Protein AF-A0A1J3K164-F1 (afdb_monomer_lite)

InterPro domains:
  IPR010605 Protein of unknown function DUF1191 [PF06697] (1-101)
  IPR010605 Protein of unknown function DUF1191 [PTHR33512] (1-188)

pLDDT: mean 73.24, std 15.53, range [36.12, 94.25]

Structure (mmCIF, N/CA/C/O backbone):
data_AF-A0A1J3K164-F1
#
_entry.id   AF-A0A1J3K164-F1
#
loop_
_atom_site.group_PDB
_atom_site.id
_atom_site.type_symbol
_atom_site.label_atom_id
_atom_site.label_alt_id
_atom_site.label_comp_id
_atom_site.label_asym_id
_atom_site.label_entity_id
_atom_site.label_seq_id
_atom_site.pdbx_PDB_ins_code
_atom_site.Cartn_x
_atom_site.Cartn_y
_atom_site.Cartn_z
_atom_site.occupancy
_atom_site.B_iso_or_equiv
_atom_site.auth_seq_id
_atom_site.auth_comp_id
_atom_site.auth_asym_id
_atom_site.auth_atom_id
_atom_site.pdbx_PDB_model_num
ATOM 1 N N . TRP A 1 1 ? 12.734 3.557 0.612 1.00 54.84 1 TRP A N 1
ATOM 2 C CA . TRP A 1 1 ? 12.139 4.047 -0.651 1.00 54.84 1 TRP A CA 1
ATOM 3 C C . TRP A 1 1 ? 11.403 5.354 -0.400 1.00 54.84 1 TRP A C 1
ATOM 5 O O . TRP A 1 1 ? 10.900 5.528 0.705 1.00 54.84 1 TRP A O 1
ATOM 15 N N . SER A 1 2 ? 11.412 6.300 -1.348 1.00 48.97 2 SER A N 1
ATOM 16 C CA . SER A 1 2 ? 10.886 7.655 -1.111 1.00 48.97 2 SER A CA 1
ATOM 17 C C . SER A 1 2 ? 9.435 7.793 -1.577 1.00 48.97 2 SER A C 1
ATOM 19 O O . SER A 1 2 ? 9.175 7.976 -2.762 1.00 48.97 2 SER A O 1
ATOM 21 N N . ASN A 1 3 ? 8.502 7.753 -0.623 1.00 62.69 3 ASN A N 1
ATOM 22 C CA . ASN A 1 3 ? 7.078 8.064 -0.833 1.00 62.69 3 ASN A CA 1
ATOM 23 C C . ASN A 1 3 ? 6.813 9.577 -0.980 1.00 62.69 3 ASN A C 1
ATOM 25 O O . ASN A 1 3 ? 5.664 9.992 -1.056 1.00 62.69 3 ASN A O 1
ATOM 29 N N . HIS A 1 4 ? 7.858 10.411 -0.947 1.00 64.69 4 HIS A N 1
ATOM 30 C CA . HIS A 1 4 ? 7.716 11.865 -1.020 1.00 64.69 4 HIS A CA 1
ATOM 31 C C . HIS A 1 4 ? 7.498 12.357 -2.456 1.00 64.69 4 HIS A C 1
ATOM 33 O O . HIS A 1 4 ? 6.776 13.321 -2.670 1.00 64.69 4 HIS A O 1
ATOM 39 N N . TRP A 1 5 ? 8.102 11.670 -3.430 1.00 70.00 5 TRP A N 1
ATOM 40 C CA . TRP A 1 5 ? 8.108 12.085 -4.839 1.00 70.00 5 TRP A CA 1
ATOM 41 C C . TRP A 1 5 ? 7.159 11.277 -5.725 1.00 70.00 5 TRP A C 1
ATOM 43 O O . TRP A 1 5 ? 6.840 11.710 -6.824 1.00 70.00 5 TRP A O 1
ATOM 53 N N . TYR A 1 6 ? 6.730 10.100 -5.264 1.00 78.62 6 TYR A N 1
ATOM 54 C CA . TYR A 1 6 ? 5.803 9.222 -5.974 1.00 78.62 6 TYR A CA 1
ATOM 55 C C . TYR A 1 6 ? 4.612 8.960 -5.063 1.00 78.62 6 TYR A C 1
ATOM 57 O O . TYR A 1 6 ? 4.731 8.241 -4.068 1.00 78.62 6 TYR A O 1
ATOM 65 N N . ILE A 1 7 ? 3.478 9.574 -5.391 1.00 79.62 7 ILE A N 1
ATOM 66 C CA . ILE A 1 7 ? 2.262 9.500 -4.584 1.00 79.62 7 ILE A CA 1
ATOM 67 C C . ILE A 1 7 ? 1.235 8.669 -5.346 1.00 79.62 7 ILE A C 1
ATOM 69 O O . ILE A 1 7 ? 0.891 8.969 -6.487 1.00 79.62 7 ILE A O 1
ATOM 73 N N . VAL A 1 8 ? 0.734 7.617 -4.697 1.00 84.31 8 VAL A N 1
ATOM 74 C CA . VAL A 1 8 ? -0.352 6.785 -5.221 1.00 84.31 8 VAL A CA 1
ATOM 75 C C . VAL A 1 8 ? -1.480 6.762 -4.186 1.00 84.31 8 VAL A C 1
ATOM 77 O O . VAL A 1 8 ? -1.315 6.152 -3.127 1.00 84.31 8 VAL A O 1
ATOM 80 N N . PRO A 1 9 ? -2.621 7.428 -4.438 1.00 82.75 9 PRO A N 1
ATOM 81 C CA . PRO A 1 9 ? -3.703 7.531 -3.461 1.00 82.75 9 PRO A CA 1
ATOM 82 C C . PRO A 1 9 ? -4.216 6.156 -3.014 1.00 82.75 9 PRO A C 1
ATOM 84 O O . PRO A 1 9 ? -4.631 5.345 -3.837 1.00 82.75 9 PRO A O 1
ATOM 87 N N . GLY A 1 10 ? -4.207 5.892 -1.703 1.00 82.81 10 GLY A N 1
ATOM 88 C CA . GLY A 1 10 ? -4.680 4.624 -1.126 1.00 82.81 10 GLY A CA 1
ATOM 89 C C . GLY A 1 10 ? -3.680 3.462 -1.187 1.00 82.81 10 GLY A C 1
ATOM 90 O O . GLY A 1 10 ? -4.020 2.347 -0.785 1.00 82.81 10 GLY A O 1
ATOM 91 N N . TYR A 1 11 ? -2.451 3.711 -1.645 1.00 85.88 11 TYR A N 1
ATOM 92 C CA . TYR A 1 11 ? -1.396 2.708 -1.745 1.00 85.88 11 TYR A CA 1
ATOM 93 C C . TYR A 1 11 ? -0.067 3.217 -1.169 1.00 85.88 11 TYR A C 1
ATOM 95 O O . TYR A 1 11 ? 0.157 4.415 -1.011 1.00 85.88 11 TYR A O 1
ATOM 103 N N . ARG A 1 12 ? 0.836 2.287 -0.861 1.00 86.50 12 ARG A N 1
ATOM 104 C CA . ARG A 1 12 ? 2.207 2.546 -0.410 1.00 86.50 12 ARG A CA 1
ATOM 105 C C . ARG A 1 12 ? 3.189 1.811 -1.313 1.00 86.50 12 ARG A C 1
ATOM 107 O O . ARG A 1 12 ? 2.944 0.655 -1.649 1.00 86.50 12 ARG A O 1
ATOM 114 N N . LEU A 1 13 ? 4.308 2.447 -1.664 1.00 87.12 13 LEU A N 1
ATOM 115 C CA . LEU A 1 13 ? 5.364 1.790 -2.431 1.00 87.12 13 LEU A CA 1
ATOM 116 C C . LEU A 1 13 ? 6.117 0.796 -1.545 1.00 87.12 13 LEU A C 1
ATOM 118 O O . LEU A 1 13 ? 6.592 1.140 -0.458 1.00 87.12 13 LEU A O 1
ATOM 122 N N . ILE A 1 14 ? 6.232 -0.428 -2.051 1.00 85.56 14 ILE A N 1
ATOM 123 C CA . ILE A 1 14 ? 6.951 -1.542 -1.433 1.00 85.56 14 ILE A CA 1
ATOM 124 C C . ILE A 1 14 ? 8.113 -2.025 -2.303 1.00 85.56 14 ILE A C 1
ATOM 126 O O . ILE A 1 14 ? 8.623 -3.111 -2.052 1.00 85.56 14 ILE A O 1
ATOM 130 N N . THR A 1 15 ? 8.538 -1.256 -3.309 1.00 85.62 15 THR A N 1
ATOM 131 C CA . THR A 1 15 ? 9.837 -1.438 -3.976 1.00 85.62 15 THR A CA 1
ATOM 132 C C . THR A 1 15 ? 10.497 -0.106 -4.317 1.00 85.62 15 THR A C 1
ATOM 134 O O . THR A 1 15 ? 9.858 0.951 -4.315 1.00 85.62 15 THR A O 1
ATOM 137 N N . SER A 1 16 ? 11.796 -0.152 -4.635 1.00 85.88 16 SER A N 1
ATOM 138 C CA . SER A 1 16 ? 12.475 0.935 -5.345 1.00 85.88 16 SER A CA 1
ATOM 139 C C . SER A 1 16 ? 11.756 1.231 -6.662 1.00 85.88 16 SER A C 1
ATOM 141 O O . SER A 1 16 ? 11.159 0.346 -7.273 1.00 85.88 16 SER A O 1
ATOM 143 N N . VAL A 1 17 ? 11.844 2.475 -7.122 1.00 86.06 17 VAL A N 1
ATOM 144 C CA . VAL A 1 17 ? 11.317 2.866 -8.432 1.00 86.06 17 VAL A CA 1
ATOM 145 C C . VAL A 1 17 ? 12.380 2.602 -9.498 1.00 86.06 17 VAL A C 1
ATOM 147 O O . VAL A 1 17 ? 13.511 3.067 -9.363 1.00 86.06 17 VAL A O 1
ATOM 150 N N . LEU A 1 18 ? 12.016 1.862 -10.544 1.00 87.06 18 LEU A N 1
ATOM 151 C CA . LEU A 1 18 ? 12.866 1.547 -11.690 1.00 87.06 18 LEU A CA 1
ATOM 152 C C . LEU A 1 18 ? 12.423 2.363 -12.905 1.00 87.06 18 LEU A C 1
ATOM 154 O O . LEU A 1 18 ? 11.338 2.147 -13.436 1.00 87.06 18 LEU A O 1
ATOM 158 N N . GLY A 1 19 ? 13.262 3.302 -13.334 1.00 84.75 19 GLY A N 1
ATOM 159 C CA . GLY A 1 19 ? 13.019 4.128 -14.515 1.00 84.75 19 GLY A CA 1
ATOM 160 C C . GLY A 1 19 ? 13.613 3.512 -15.773 1.00 84.75 19 GLY A C 1
ATOM 161 O O . GLY A 1 19 ? 14.811 3.241 -15.815 1.00 84.75 19 GLY A O 1
ATOM 162 N N . PHE A 1 20 ? 12.793 3.334 -16.808 1.00 81.12 20 PHE A N 1
ATOM 163 C CA . PHE A 1 20 ? 13.256 3.005 -18.152 1.00 81.12 20 PHE A CA 1
ATOM 164 C C . PHE A 1 20 ? 13.075 4.219 -19.064 1.00 81.12 20 PHE A C 1
ATOM 166 O O . PHE A 1 20 ? 11.947 4.606 -19.381 1.00 81.12 20 PHE A O 1
ATOM 173 N N . ARG A 1 21 ? 14.202 4.813 -19.471 1.00 81.44 21 ARG A N 1
ATOM 174 C CA . ARG A 1 21 ? 14.267 6.012 -20.316 1.00 81.44 21 ARG A CA 1
ATOM 175 C C . ARG A 1 21 ? 15.041 5.708 -21.579 1.00 81.44 21 ARG A C 1
ATOM 177 O O . ARG A 1 21 ? 16.006 4.948 -21.555 1.00 81.44 21 ARG A O 1
ATOM 184 N N . VAL A 1 22 ? 14.618 6.327 -22.669 1.00 81.38 22 VAL A N 1
ATOM 185 C CA . VAL A 1 22 ? 15.276 6.196 -23.963 1.00 81.38 22 VAL A CA 1
ATOM 186 C C . VAL A 1 22 ? 15.723 7.575 -24.385 1.00 81.38 22 VAL A C 1
ATOM 188 O O . VAL A 1 22 ? 14.922 8.503 -24.419 1.00 81.38 22 VAL A O 1
ATOM 191 N N . LEU A 1 23 ? 17.007 7.702 -24.685 1.00 84.56 23 LEU A N 1
ATOM 192 C CA . LEU A 1 23 ? 17.623 8.963 -25.052 1.00 84.56 23 LEU A CA 1
ATOM 193 C C . LEU A 1 23 ? 18.044 8.895 -26.518 1.00 84.56 23 LEU A C 1
ATOM 195 O O . LEU A 1 23 ? 18.703 7.940 -26.931 1.00 84.56 23 LEU A O 1
ATOM 199 N N . ASP A 1 24 ? 17.660 9.906 -27.286 1.00 83.69 24 ASP A N 1
ATOM 200 C CA . ASP A 1 24 ? 18.281 10.222 -28.561 1.00 83.69 24 ASP A CA 1
ATOM 201 C C . ASP A 1 24 ? 19.623 10.883 -28.285 1.00 83.69 24 ASP A C 1
ATOM 203 O O . ASP A 1 24 ? 19.676 11.936 -27.647 1.00 83.69 24 ASP A O 1
ATOM 207 N N . VAL A 1 25 ? 20.696 10.265 -28.764 1.00 86.00 25 VAL A N 1
ATOM 208 C CA . VAL A 1 25 ? 22.061 10.798 -28.659 1.00 86.00 25 VAL A CA 1
ATOM 209 C C . VAL A 1 25 ? 22.615 11.094 -30.057 1.00 86.00 25 VAL A C 1
ATOM 211 O O . VAL A 1 25 ? 23.825 11.139 -30.253 1.00 86.00 25 VAL A O 1
ATOM 214 N N . SER A 1 26 ? 21.743 11.270 -31.060 1.00 84.50 26 SER A N 1
ATOM 215 C CA . SER A 1 26 ? 22.171 11.610 -32.421 1.00 84.50 26 SER A CA 1
ATOM 216 C C . SER A 1 26 ? 22.913 12.947 -32.493 1.00 84.50 26 SER A C 1
ATOM 218 O O . SER A 1 26 ? 23.722 13.136 -33.399 1.00 84.50 26 SER A O 1
ATOM 220 N N . ASP A 1 27 ? 22.637 13.862 -31.565 1.00 81.62 27 ASP A N 1
ATOM 221 C CA . ASP A 1 27 ? 23.377 15.104 -31.379 1.00 81.62 27 ASP A CA 1
ATOM 222 C C . ASP A 1 27 ? 23.988 15.089 -29.973 1.00 81.62 27 ASP A C 1
ATOM 224 O O . ASP A 1 27 ? 23.268 15.019 -28.975 1.00 81.62 27 ASP A O 1
ATOM 228 N N . GLN A 1 28 ? 25.319 15.088 -29.899 1.00 74.50 28 GLN A N 1
ATOM 229 C CA . GLN A 1 28 ? 26.067 14.882 -28.655 1.00 74.50 28 GLN A CA 1
ATOM 230 C C . GLN A 1 28 ? 25.813 16.006 -27.633 1.00 74.50 28 GLN A C 1
ATOM 232 O O . GLN A 1 28 ? 25.883 15.757 -26.430 1.00 74.50 28 GLN A O 1
ATOM 237 N N . ASP A 1 29 ? 25.441 17.197 -28.115 1.00 79.62 29 ASP A N 1
ATOM 238 C CA . ASP A 1 29 ? 25.103 18.364 -27.295 1.00 79.62 29 ASP A CA 1
ATOM 239 C C . ASP A 1 29 ? 23.593 18.493 -27.008 1.00 79.62 29 ASP A C 1
ATOM 241 O O . ASP A 1 29 ? 23.200 19.220 -26.095 1.00 79.62 29 ASP A O 1
ATOM 245 N N . ASN A 1 30 ? 22.725 17.774 -27.734 1.00 77.75 30 ASN A N 1
ATOM 246 C CA . ASN A 1 30 ? 21.265 17.854 -27.591 1.00 77.75 30 ASN A CA 1
ATOM 247 C C . ASN A 1 30 ? 20.636 16.477 -27.366 1.00 77.75 30 ASN A C 1
ATOM 249 O O . ASN A 1 30 ? 19.850 15.984 -28.181 1.00 77.75 30 ASN A O 1
ATOM 253 N N . VAL A 1 31 ? 20.937 15.884 -26.212 1.00 80.31 31 VAL A N 1
ATOM 254 C CA . VAL A 1 31 ? 20.319 14.625 -25.787 1.00 80.31 31 VAL A CA 1
ATOM 255 C C . VAL A 1 31 ? 18.833 14.846 -25.493 1.00 80.31 31 VAL A C 1
ATOM 257 O O . VAL A 1 31 ? 18.476 15.593 -24.580 1.00 80.31 31 VAL A O 1
ATOM 260 N N . LYS A 1 32 ? 17.952 14.190 -26.254 1.00 80.69 32 LYS A N 1
ATOM 261 C CA . LYS A 1 32 ? 16.490 14.292 -26.091 1.00 80.69 32 LYS A CA 1
ATOM 262 C C . LYS A 1 32 ? 15.911 12.979 -25.593 1.00 80.69 32 LYS A C 1
ATOM 264 O O . LYS A 1 32 ? 16.209 11.929 -26.142 1.00 80.69 32 LYS A O 1
ATOM 269 N N . GLU A 1 33 ? 15.038 13.017 -24.592 1.00 75.69 33 GLU A N 1
ATOM 270 C CA . GLU A 1 33 ? 14.297 11.820 -24.184 1.00 75.69 33 GLU A CA 1
ATOM 271 C C . GLU A 1 33 ? 13.201 11.505 -25.219 1.00 75.69 33 GLU A C 1
ATOM 273 O O . GLU A 1 33 ? 12.366 12.355 -25.531 1.00 75.69 33 GLU A O 1
ATOM 278 N N . ILE A 1 34 ? 13.215 10.291 -25.779 1.00 78.75 34 ILE A N 1
ATOM 279 C CA . ILE A 1 34 ? 12.236 9.834 -26.771 1.00 78.75 34 ILE A CA 1
ATOM 280 C C . ILE A 1 34 ? 11.203 8.934 -26.101 1.00 78.75 34 ILE A C 1
ATOM 282 O O . ILE A 1 34 ? 11.526 7.991 -25.374 1.00 78.75 34 ILE A O 1
ATOM 286 N N . SER A 1 35 ? 9.937 9.159 -26.449 1.00 76.12 35 SER A N 1
ATOM 287 C CA . SER A 1 35 ? 8.863 8.241 -26.099 1.00 76.12 35 SER A CA 1
ATOM 288 C C . SER A 1 35 ? 8.874 6.997 -26.994 1.00 76.12 35 SER A C 1
ATOM 290 O O . SER A 1 35 ? 8.376 7.009 -28.117 1.00 76.12 35 SER A O 1
ATOM 292 N N . LEU A 1 36 ? 9.426 5.887 -26.495 1.00 75.56 36 LEU A N 1
ATOM 293 C CA . LEU A 1 36 ? 9.288 4.590 -27.160 1.00 75.56 36 LEU A CA 1
ATOM 294 C C . LEU A 1 36 ? 8.086 3.812 -26.617 1.00 75.56 36 LEU A C 1
ATOM 296 O O . LEU A 1 36 ? 7.852 3.734 -25.403 1.00 75.56 36 LEU A O 1
ATOM 300 N N . ARG A 1 37 ? 7.341 3.210 -27.548 1.00 79.81 37 ARG A N 1
ATOM 301 C CA . ARG A 1 37 ? 6.312 2.205 -27.284 1.00 79.81 37 ARG A CA 1
ATOM 302 C C . ARG A 1 37 ? 6.749 0.903 -27.936 1.00 79.81 37 ARG A C 1
ATOM 304 O O . ARG A 1 37 ? 6.927 0.840 -29.148 1.00 79.81 37 ARG A O 1
ATOM 311 N N . MET A 1 38 ? 6.957 -0.114 -27.117 1.00 80.06 38 MET A N 1
ATOM 312 C CA . MET A 1 38 ? 7.440 -1.415 -27.558 1.00 80.06 38 MET A CA 1
ATOM 313 C C . MET A 1 38 ? 6.257 -2.317 -27.909 1.00 80.06 38 MET A C 1
ATOM 315 O O . MET A 1 38 ? 5.238 -2.314 -27.218 1.00 80.06 38 MET A O 1
ATOM 319 N N . ASN A 1 39 ? 6.399 -3.096 -28.985 1.00 80.38 39 ASN A N 1
ATOM 320 C CA . ASN A 1 39 ? 5.406 -4.105 -29.367 1.00 80.38 39 ASN A CA 1
ATOM 321 C C . ASN A 1 39 ? 5.403 -5.299 -28.401 1.00 80.38 39 ASN A C 1
ATOM 323 O O . ASN A 1 39 ? 4.351 -5.883 -28.157 1.00 80.38 39 ASN A O 1
ATOM 327 N N . HIS A 1 40 ? 6.565 -5.635 -27.836 1.00 82.94 40 HIS A N 1
ATOM 328 C CA . HIS A 1 40 ? 6.697 -6.652 -26.797 1.00 82.94 40 HIS A CA 1
ATOM 329 C C . HIS A 1 40 ? 6.800 -5.974 -25.425 1.00 82.94 40 HIS A C 1
ATOM 331 O O . HIS A 1 40 ? 7.506 -4.968 -25.306 1.00 82.94 40 HIS A O 1
ATOM 337 N N . PRO A 1 41 ? 6.104 -6.485 -24.396 1.00 81.88 41 PRO A N 1
ATOM 338 C CA . PRO A 1 41 ? 6.200 -5.935 -23.054 1.00 81.88 41 PRO A CA 1
ATOM 339 C C . PRO A 1 41 ? 7.590 -6.199 -22.468 1.00 81.88 41 PRO A C 1
ATOM 341 O O . PRO A 1 41 ? 8.140 -7.290 -22.606 1.00 81.88 41 PRO A O 1
ATOM 344 N N . VAL A 1 42 ? 8.136 -5.202 -21.782 1.00 83.19 42 VAL A N 1
ATOM 345 C CA . VAL A 1 42 ? 9.350 -5.330 -20.979 1.00 83.19 42 VAL A CA 1
ATOM 346 C C . VAL A 1 42 ? 8.993 -5.973 -19.654 1.00 83.19 42 VAL A C 1
ATOM 348 O O . VAL A 1 42 ? 8.036 -5.565 -18.992 1.00 83.19 42 VAL A O 1
ATOM 351 N N . GLU A 1 43 ? 9.782 -6.971 -19.280 1.00 87.44 43 GLU A N 1
ATOM 352 C CA . GLU A 1 43 ? 9.715 -7.624 -17.984 1.00 87.44 43 GLU A CA 1
ATOM 353 C C . GLU A 1 43 ? 10.607 -6.887 -16.983 1.00 87.44 43 GLU A C 1
ATOM 355 O O . GLU A 1 43 ? 11.802 -6.695 -17.204 1.00 87.44 43 GLU A O 1
ATOM 360 N N . ILE A 1 44 ? 10.012 -6.473 -15.868 1.00 86.38 44 ILE A N 1
ATOM 361 C CA . ILE A 1 44 ? 10.688 -5.786 -14.773 1.00 86.38 44 ILE A CA 1
ATOM 362 C C . ILE A 1 44 ? 10.572 -6.677 -13.540 1.00 86.38 44 ILE A C 1
ATOM 364 O O . ILE A 1 44 ? 9.489 -6.825 -12.968 1.00 86.38 44 ILE A O 1
ATOM 368 N N . SER A 1 45 ? 11.693 -7.284 -13.151 1.00 85.56 45 SER A N 1
ATOM 369 C CA . SER A 1 45 ? 11.779 -8.214 -12.024 1.00 85.56 45 SER A CA 1
ATOM 370 C C . SER A 1 45 ? 12.349 -7.528 -10.783 1.00 85.56 45 SER A C 1
ATOM 372 O O . SER A 1 45 ? 13.478 -7.039 -10.790 1.00 85.56 45 SER A O 1
ATOM 374 N N . PHE A 1 46 ? 11.594 -7.568 -9.690 1.00 84.12 46 PHE A N 1
ATOM 375 C CA . PHE A 1 46 ? 11.993 -7.108 -8.365 1.00 84.12 46 PHE A CA 1
ATOM 376 C C . PHE A 1 46 ? 12.377 -8.309 -7.494 1.00 84.12 46 PHE A C 1
ATOM 378 O O . PHE A 1 46 ? 11.524 -8.964 -6.895 1.00 84.12 46 PHE A O 1
ATOM 385 N N . THR A 1 47 ? 13.676 -8.599 -7.407 1.00 79.06 47 THR A N 1
ATOM 386 C CA . THR A 1 47 ? 14.198 -9.761 -6.664 1.00 79.06 47 THR A CA 1
ATOM 387 C C . THR A 1 47 ? 13.893 -9.697 -5.165 1.00 79.06 47 THR A C 1
ATOM 389 O O . THR A 1 47 ? 13.647 -10.736 -4.556 1.00 79.06 47 THR A O 1
ATOM 392 N N . ASP A 1 48 ? 13.834 -8.493 -4.588 1.00 74.75 48 ASP A N 1
ATOM 393 C CA . ASP A 1 48 ? 13.551 -8.269 -3.161 1.00 74.75 48 ASP A CA 1
ATOM 394 C C . ASP A 1 48 ? 12.204 -8.862 -2.725 1.00 74.75 48 ASP A C 1
ATOM 396 O O . ASP A 1 48 ? 12.055 -9.321 -1.598 1.00 74.75 48 ASP A O 1
ATOM 400 N N . LEU A 1 49 ? 11.235 -8.898 -3.642 1.00 72.25 49 LEU A N 1
ATOM 401 C CA . LEU A 1 49 ? 9.896 -9.433 -3.409 1.00 72.25 49 LEU A CA 1
ATOM 402 C C . LEU A 1 49 ? 9.793 -10.939 -3.670 1.00 72.25 49 LEU A C 1
ATOM 404 O O . LEU A 1 49 ? 8.824 -11.569 -3.265 1.00 72.25 49 LEU A O 1
ATOM 408 N N . ARG A 1 50 ? 10.774 -11.532 -4.354 1.00 63.97 50 ARG A N 1
ATOM 409 C CA . ARG A 1 50 ? 10.765 -12.960 -4.701 1.00 63.97 50 ARG A CA 1
ATOM 410 C C . ARG A 1 50 ? 11.250 -13.850 -3.557 1.00 63.97 50 ARG A C 1
ATOM 412 O O . ARG A 1 50 ? 10.928 -15.032 -3.528 1.00 63.97 50 ARG A O 1
ATOM 419 N N . ASN A 1 51 ? 12.030 -13.281 -2.641 1.00 59.44 51 ASN A N 1
ATOM 420 C CA . ASN A 1 51 ? 12.580 -13.981 -1.480 1.00 59.44 51 ASN A CA 1
ATOM 421 C C . ASN A 1 51 ? 11.660 -13.925 -0.255 1.00 59.44 51 ASN A C 1
ATOM 423 O O . ASN A 1 51 ? 12.005 -14.493 0.781 1.00 59.44 51 ASN A O 1
ATOM 427 N N . ASP A 1 52 ? 10.526 -13.229 -0.352 1.00 60.72 52 ASP A N 1
ATOM 428 C CA . ASP A 1 52 ? 9.576 -13.166 0.744 1.00 60.72 52 ASP A CA 1
ATOM 429 C C . ASP A 1 52 ? 8.832 -14.502 0.859 1.00 60.72 52 ASP A C 1
ATOM 431 O O . ASP A 1 52 ? 8.350 -15.068 -0.122 1.00 60.72 52 ASP A O 1
ATOM 435 N N . SER A 1 53 ? 8.778 -15.035 2.074 1.00 52.59 53 SER A N 1
ATOM 436 C CA . SER A 1 53 ? 8.287 -16.382 2.400 1.00 52.59 53 SER A CA 1
ATOM 437 C C . SER A 1 53 ? 6.760 -16.550 2.303 1.00 52.59 53 SER A C 1
ATOM 439 O O . SER A 1 53 ? 6.214 -17.554 2.769 1.00 52.59 53 SER A O 1
ATOM 441 N N . ASP A 1 54 ? 6.051 -15.573 1.736 1.00 60.88 54 ASP A N 1
ATOM 442 C CA . ASP A 1 54 ? 4.595 -15.594 1.633 1.00 60.88 54 ASP A CA 1
ATOM 443 C C . ASP A 1 54 ? 4.158 -16.504 0.465 1.00 60.88 54 ASP A C 1
ATOM 445 O O . ASP A 1 54 ? 4.755 -16.468 -0.616 1.00 60.88 54 ASP A O 1
ATOM 449 N N . PRO A 1 55 ? 3.122 -17.347 0.633 1.00 63.28 55 PRO A N 1
ATOM 450 C CA . PRO A 1 55 ? 2.595 -18.143 -0.469 1.00 63.28 55 PRO A CA 1
ATOM 451 C C . PRO A 1 55 ? 2.167 -17.204 -1.602 1.00 63.28 55 PRO A C 1
ATOM 453 O O . PRO A 1 55 ? 1.288 -16.362 -1.411 1.00 63.28 55 PRO A O 1
ATOM 456 N N . GLY A 1 56 ? 2.787 -17.355 -2.778 1.00 65.00 56 GLY A N 1
ATOM 457 C CA . GLY A 1 56 ? 2.709 -16.395 -3.888 1.00 65.00 56 GLY A CA 1
ATOM 458 C C . GLY A 1 56 ? 1.294 -15.925 -4.253 1.00 65.00 56 GLY A C 1
ATOM 459 O O . GLY A 1 56 ? 1.119 -14.784 -4.666 1.00 65.00 56 GLY A O 1
ATOM 460 N N . GLU A 1 57 ? 0.262 -16.737 -4.018 1.00 67.88 57 GLU A N 1
ATOM 461 C CA . GLU A 1 57 ? -1.148 -16.371 -4.216 1.00 67.88 57 GLU A CA 1
ATOM 462 C C . GLU A 1 57 ? -1.623 -15.190 -3.350 1.00 67.88 57 GLU A C 1
ATOM 464 O O . GLU A 1 57 ? -2.325 -14.297 -3.832 1.00 67.88 57 GLU A O 1
ATOM 469 N N . LYS A 1 58 ? -1.230 -15.141 -2.072 1.00 71.50 58 LYS A N 1
ATOM 470 C CA . LYS A 1 58 ? -1.597 -14.037 -1.170 1.00 71.50 58 LYS A CA 1
ATOM 471 C C . LYS A 1 58 ? -0.904 -12.750 -1.590 1.00 71.50 58 LYS A C 1
ATOM 473 O O . LYS A 1 58 ? -1.535 -11.690 -1.599 1.00 71.50 58 LYS A O 1
ATOM 478 N N . MET A 1 59 ? 0.351 -12.855 -2.009 1.00 73.50 59 MET A N 1
ATOM 479 C CA . MET A 1 59 ? 1.129 -11.729 -2.503 1.00 73.50 59 MET A CA 1
ATOM 480 C C . MET A 1 59 ? 0.520 -11.140 -3.783 1.00 73.50 59 MET A C 1
ATOM 482 O O . MET A 1 59 ? 0.310 -9.932 -3.852 1.00 73.50 59 MET A O 1
ATOM 486 N N . LEU A 1 60 ? 0.110 -11.982 -4.739 1.00 76.56 60 LEU A N 1
ATOM 487 C CA . LEU A 1 60 ? -0.578 -11.559 -5.970 1.00 76.56 60 LEU A CA 1
ATOM 488 C C . LEU A 1 60 ? -1.890 -10.799 -5.700 1.00 76.56 60 LEU A C 1
ATOM 490 O O . LEU A 1 60 ? -2.272 -9.921 -6.472 1.00 76.56 60 LEU A O 1
ATOM 494 N N . SER A 1 61 ? -2.590 -11.123 -4.607 1.00 76.06 61 SER A N 1
ATOM 495 C CA . SER A 1 61 ? -3.836 -10.442 -4.226 1.00 76.06 61 SER A CA 1
ATOM 496 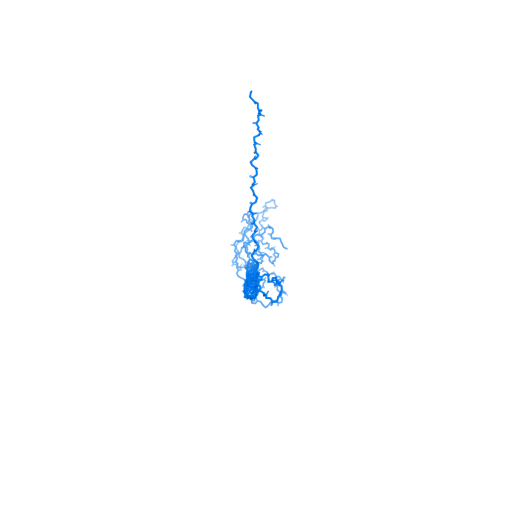C C . SER A 1 61 ? -3.617 -9.085 -3.543 1.00 76.06 61 SER A C 1
ATOM 498 O O . SER A 1 61 ? -4.452 -8.184 -3.671 1.00 76.06 61 SER A O 1
ATOM 500 N N . ARG A 1 62 ? -2.497 -8.930 -2.827 1.00 80.88 62 ARG A N 1
ATOM 501 C CA . ARG A 1 62 ? -2.161 -7.726 -2.052 1.00 80.88 62 ARG A CA 1
ATOM 502 C C . ARG A 1 62 ? -1.335 -6.7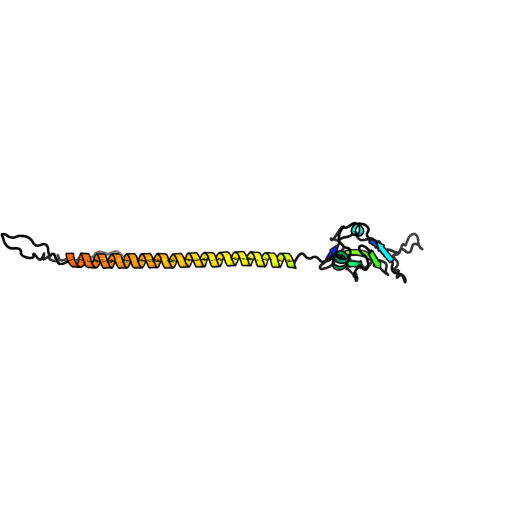35 -2.849 1.00 80.88 62 ARG A C 1
ATOM 504 O O . ARG A 1 62 ? -1.437 -5.541 -2.621 1.00 80.88 62 ARG A O 1
ATOM 511 N N . VAL A 1 63 ? -0.539 -7.203 -3.794 1.00 86.25 63 VAL A N 1
ATOM 512 C CA . VAL A 1 63 ? 0.476 -6.387 -4.443 1.00 86.25 63 VAL A CA 1
ATOM 513 C C . VAL A 1 63 ? 0.063 -6.047 -5.873 1.00 86.25 63 VAL A C 1
ATOM 515 O O . VAL A 1 63 ? -0.538 -6.853 -6.583 1.00 86.25 63 VAL A O 1
ATOM 518 N N . ARG A 1 64 ? 0.361 -4.821 -6.309 1.00 88.00 64 ARG A N 1
ATOM 519 C CA . ARG A 1 64 ? 0.063 -4.343 -7.664 1.00 88.00 64 ARG A CA 1
ATOM 520 C C . ARG A 1 64 ? 1.284 -3.692 -8.293 1.00 88.00 64 ARG A C 1
ATOM 522 O O . ARG A 1 64 ? 2.101 -3.089 -7.603 1.00 88.00 64 ARG A O 1
ATOM 529 N N . CYS A 1 65 ? 1.378 -3.787 -9.612 1.00 88.69 65 CYS A N 1
ATOM 530 C CA . CYS A 1 65 ? 2.352 -3.038 -10.393 1.00 88.69 65 CYS A CA 1
ATOM 531 C C . CYS A 1 65 ? 1.794 -1.657 -10.704 1.00 88.69 65 CYS A C 1
ATOM 533 O O . CYS A 1 65 ? 0.630 -1.535 -11.087 1.00 88.69 65 CYS A O 1
ATOM 535 N N . VAL A 1 66 ? 2.632 -0.634 -10.594 1.00 88.88 66 VAL A N 1
ATOM 536 C CA . VAL A 1 66 ? 2.300 0.727 -11.006 1.00 88.88 66 VAL A CA 1
ATOM 537 C C . VAL A 1 66 ? 3.336 1.239 -11.995 1.00 88.88 66 VAL A C 1
ATOM 539 O O . VAL A 1 66 ? 4.535 1.017 -11.823 1.00 88.88 66 VAL A O 1
ATOM 542 N N . SER A 1 67 ? 2.862 1.924 -13.032 1.00 87.50 67 SER A N 1
ATOM 543 C CA . SER A 1 67 ? 3.701 2.681 -13.956 1.00 87.50 67 SER A CA 1
ATOM 544 C C . SER A 1 67 ? 3.361 4.165 -13.883 1.00 87.50 67 SER A C 1
ATOM 546 O O . SER A 1 67 ? 2.184 4.546 -13.926 1.00 87.50 67 SER A O 1
ATOM 548 N N . PHE A 1 68 ? 4.390 4.993 -13.840 1.00 84.69 68 PHE A N 1
ATOM 549 C CA . PHE A 1 68 ? 4.327 6.443 -13.876 1.00 84.69 68 PHE A CA 1
ATOM 550 C C . PHE A 1 68 ? 4.779 6.926 -15.253 1.00 84.69 68 PHE A C 1
ATOM 552 O O . PHE A 1 68 ? 5.714 6.378 -15.849 1.00 84.69 68 PHE A O 1
ATOM 559 N N . LYS A 1 69 ? 4.112 7.957 -15.771 1.00 73.19 69 LYS A N 1
ATOM 560 C CA . LYS A 1 69 ? 4.557 8.627 -16.994 1.00 73.19 69 LYS A CA 1
ATOM 561 C C . LYS A 1 69 ? 5.887 9.337 -16.756 1.00 73.19 69 LYS A C 1
ATOM 563 O O . LYS A 1 69 ? 6.164 9.811 -15.660 1.00 73.19 69 LYS A O 1
ATOM 568 N N . ALA A 1 70 ? 6.676 9.452 -17.821 1.00 67.81 70 ALA A N 1
ATOM 569 C CA . ALA A 1 70 ? 7.919 10.215 -17.807 1.00 67.81 70 ALA A CA 1
ATOM 570 C C . ALA A 1 70 ? 7.698 11.743 -17.657 1.00 67.81 70 ALA A C 1
ATOM 572 O O . ALA A 1 70 ? 8.614 12.422 -17.203 1.00 67.81 70 ALA A O 1
ATOM 573 N N . TYR A 1 71 ? 6.497 12.259 -17.986 1.00 66.81 71 TYR A N 1
ATOM 574 C CA . TYR A 1 71 ? 6.084 13.681 -17.944 1.00 66.81 71 TYR A CA 1
ATOM 575 C C . TYR A 1 71 ? 4.569 13.822 -17.630 1.00 66.81 71 TYR A C 1
ATOM 577 O O . TYR A 1 71 ? 3.824 12.934 -18.069 1.00 66.81 71 TYR A O 1
ATOM 585 N N . PRO A 1 72 ? 4.051 14.908 -16.992 1.00 57.72 72 PRO A N 1
ATOM 586 C CA . PRO A 1 72 ? 4.681 16.157 -16.517 1.00 57.72 72 PRO A CA 1
ATOM 587 C C . PRO A 1 72 ? 4.936 16.170 -14.986 1.00 57.72 72 PRO A C 1
ATOM 589 O O . PRO A 1 72 ? 4.916 15.114 -14.372 1.00 57.72 72 PRO A O 1
ATOM 592 N N . GLU A 1 73 ? 5.239 17.345 -14.411 1.00 56.50 73 GLU A N 1
ATOM 593 C CA . GLU A 1 73 ? 5.770 17.648 -13.055 1.00 56.50 73 GLU A CA 1
ATOM 594 C C . GLU A 1 73 ? 5.239 16.818 -11.872 1.00 56.50 73 GLU A C 1
ATOM 596 O O . GLU A 1 73 ? 5.978 16.573 -10.915 1.00 56.50 73 GLU A O 1
ATOM 601 N N . ASP A 1 74 ? 4.012 16.318 -11.965 1.00 60.62 74 ASP A N 1
ATOM 602 C CA . ASP A 1 74 ? 3.419 15.417 -10.990 1.00 60.62 74 ASP A CA 1
ATOM 603 C C . ASP A 1 74 ? 3.618 13.966 -11.440 1.00 60.62 74 ASP A C 1
ATOM 605 O O . ASP A 1 74 ? 3.030 13.507 -12.423 1.00 60.62 74 ASP A O 1
ATOM 609 N N . LYS A 1 75 ? 4.448 13.211 -10.708 1.00 69.50 75 LYS A N 1
ATOM 610 C CA . LYS A 1 75 ? 4.678 11.773 -10.937 1.00 69.50 75 LYS A CA 1
ATOM 611 C C . LYS A 1 75 ? 3.466 10.944 -10.504 1.00 69.50 75 LYS A C 1
ATOM 613 O O . LYS A 1 75 ? 3.531 10.138 -9.574 1.00 69.50 75 LYS A O 1
ATOM 618 N N . GLU A 1 76 ? 2.345 11.176 -11.172 1.00 71.25 76 GLU A N 1
ATOM 619 C CA . GLU A 1 76 ? 1.071 10.517 -10.936 1.00 71.25 76 GLU A CA 1
ATOM 620 C C . GLU A 1 76 ? 1.064 9.110 -11.548 1.00 71.25 76 GLU A C 1
ATOM 622 O O . GLU A 1 76 ? 1.574 8.852 -12.649 1.00 71.25 76 GLU A O 1
ATOM 627 N N . ALA A 1 77 ? 0.476 8.167 -10.812 1.00 76.38 77 ALA A N 1
ATOM 628 C CA . ALA A 1 77 ? 0.279 6.806 -11.282 1.00 76.38 77 ALA A CA 1
ATOM 629 C C . ALA A 1 77 ? -0.609 6.804 -12.531 1.00 76.38 77 ALA A C 1
ATOM 631 O O . ALA A 1 77 ? -1.782 7.156 -12.486 1.00 76.38 77 ALA A O 1
ATOM 632 N N . THR A 1 78 ? -0.056 6.361 -13.655 1.00 76.75 78 THR A N 1
ATOM 633 C CA . THR A 1 78 ? -0.787 6.317 -14.927 1.00 76.75 78 THR A CA 1
ATOM 634 C C . THR A 1 78 ? -1.573 5.027 -15.077 1.00 76.75 78 THR A C 1
ATOM 636 O O . THR A 1 78 ? -2.692 5.024 -15.585 1.00 76.75 78 THR A O 1
ATOM 639 N N . TYR A 1 79 ? -0.979 3.912 -14.662 1.00 82.75 79 TYR A N 1
ATOM 640 C CA . TYR A 1 79 ? -1.593 2.605 -14.806 1.00 82.75 79 TYR A CA 1
ATOM 641 C C . TYR A 1 79 ? -1.229 1.726 -13.620 1.00 82.75 79 TYR A C 1
ATOM 643 O O . TYR A 1 79 ? -0.059 1.610 -13.253 1.00 82.75 79 TYR A O 1
ATOM 651 N N . ILE A 1 80 ? -2.253 1.119 -13.024 1.00 87.00 80 ILE A N 1
ATOM 652 C CA . ILE A 1 80 ? -2.118 0.144 -11.948 1.00 87.00 80 ILE A CA 1
ATOM 653 C C . ILE A 1 80 ? -2.611 -1.190 -12.495 1.00 87.00 80 ILE A C 1
ATOM 655 O O . ILE A 1 80 ? -3.794 -1.343 -12.803 1.00 87.00 80 ILE A O 1
ATOM 659 N N . SER A 1 81 ? -1.708 -2.160 -12.591 1.00 85.31 81 SER A N 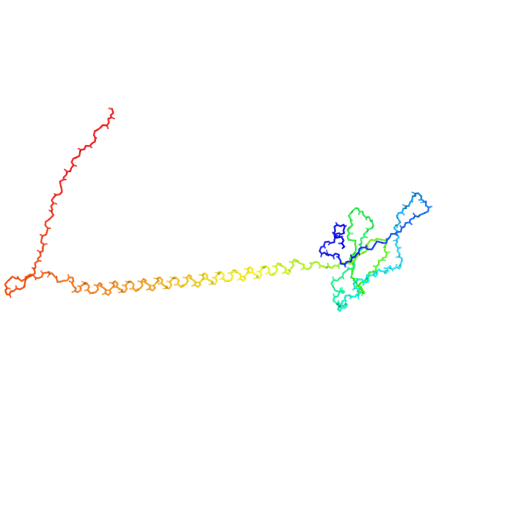1
ATOM 660 C CA . SER A 1 81 ? -2.009 -3.504 -13.071 1.00 85.31 81 SER A CA 1
ATOM 661 C C . SER A 1 81 ? -1.894 -4.533 -11.961 1.00 85.31 81 SER A C 1
ATOM 663 O O . SER A 1 81 ? -1.091 -4.397 -11.033 1.00 85.31 81 SER A O 1
ATOM 665 N N . ARG A 1 82 ? -2.676 -5.605 -12.080 1.00 84.88 82 ARG A N 1
ATOM 666 C CA . ARG A 1 82 ? -2.473 -6.793 -11.249 1.00 84.88 82 ARG A CA 1
ATOM 667 C C . ARG A 1 82 ? -1.214 -7.516 -11.707 1.00 84.88 82 ARG A C 1
ATOM 669 O O . ARG A 1 82 ? -0.930 -7.584 -12.901 1.00 84.88 82 ARG A O 1
ATOM 676 N N . MET A 1 83 ? -0.480 -8.057 -10.746 1.00 80.56 83 MET A N 1
ATOM 677 C CA . MET A 1 83 ? 0.643 -8.934 -11.039 1.00 80.56 83 MET A CA 1
ATOM 678 C C . MET A 1 83 ? 0.141 -10.272 -11.574 1.00 80.56 83 MET A C 1
ATOM 680 O O . MET A 1 83 ? -0.874 -10.792 -11.111 1.00 80.56 83 MET A O 1
ATOM 684 N N . VAL A 1 84 ? 0.866 -10.814 -12.550 1.00 79.81 84 VAL A N 1
ATOM 685 C CA . VAL A 1 84 ? 0.675 -12.192 -13.027 1.00 79.81 84 VAL A CA 1
ATOM 686 C C . VAL A 1 84 ? 1.623 -13.126 -12.275 1.00 79.81 84 VAL A C 1
ATOM 688 O O . VAL A 1 84 ? 1.232 -14.225 -11.897 1.00 79.81 84 VAL A O 1
ATOM 691 N N . LEU A 1 85 ? 2.852 -12.664 -12.017 1.00 78.94 85 LEU A N 1
ATOM 692 C CA . LEU A 1 85 ? 3.865 -13.362 -11.231 1.00 78.94 85 LEU A CA 1
ATOM 693 C C . LEU A 1 85 ? 4.335 -12.482 -10.060 1.00 78.94 85 LEU A C 1
ATOM 695 O O . LEU A 1 85 ? 4.396 -11.256 -10.200 1.00 78.94 85 LEU A O 1
ATOM 699 N N . PRO A 1 86 ? 4.673 -13.085 -8.906 1.00 78.44 86 PRO A N 1
ATOM 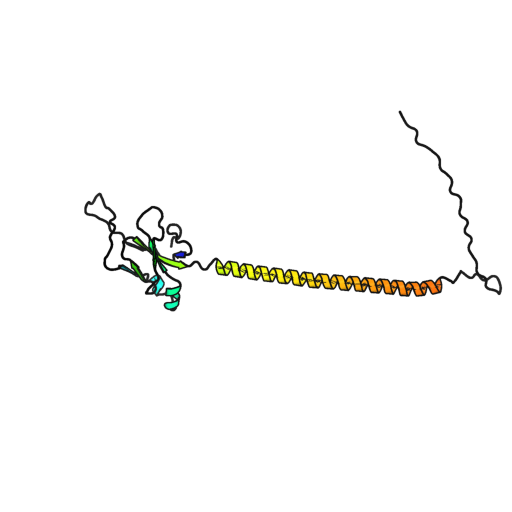700 C CA . PRO A 1 86 ? 5.146 -12.346 -7.742 1.00 78.44 86 PRO A CA 1
ATOM 701 C C . PRO A 1 86 ? 6.452 -11.612 -8.064 1.00 78.44 86 PRO A C 1
ATOM 703 O O . PRO A 1 86 ? 7.405 -12.201 -8.574 1.00 78.44 86 PRO A O 1
ATOM 706 N N . GLY A 1 87 ? 6.481 -10.309 -7.781 1.00 77.94 87 GLY A N 1
ATOM 707 C CA . GLY A 1 87 ? 7.654 -9.467 -8.021 1.00 77.94 87 GLY A CA 1
ATOM 708 C C . GLY A 1 87 ? 7.945 -9.174 -9.497 1.00 77.94 87 GLY A C 1
ATOM 709 O O . GLY A 1 87 ? 9.007 -8.633 -9.785 1.00 77.94 87 GLY A O 1
ATOM 710 N N . MET A 1 88 ? 7.036 -9.489 -10.428 1.00 85.06 88 MET A N 1
ATOM 711 C CA . MET A 1 88 ? 7.212 -9.201 -11.855 1.00 85.06 88 MET A CA 1
ATOM 712 C C . MET A 1 88 ? 6.151 -8.237 -12.378 1.00 85.06 88 MET A C 1
ATOM 714 O O . MET A 1 88 ? 4.948 -8.444 -12.202 1.00 85.06 88 MET A O 1
ATOM 718 N N . CYS A 1 89 ? 6.613 -7.202 -13.076 1.00 86.44 89 CYS A N 1
ATOM 719 C CA . CYS A 1 89 ? 5.775 -6.227 -13.759 1.00 86.44 89 CYS A CA 1
ATOM 720 C C . CYS A 1 89 ? 6.040 -6.239 -15.264 1.00 86.44 89 CYS A C 1
ATOM 722 O O . CYS A 1 89 ? 7.184 -6.344 -15.697 1.00 86.44 89 CYS A O 1
ATOM 724 N N . TYR A 1 90 ? 4.974 -6.081 -16.049 1.00 86.12 90 TYR A N 1
ATOM 725 C CA . TYR A 1 90 ? 5.044 -5.980 -17.504 1.00 86.12 90 TYR A CA 1
ATOM 726 C C . TYR A 1 90 ? 4.672 -4.568 -17.951 1.00 86.12 90 TYR A C 1
ATOM 728 O O . TYR A 1 90 ? 3.625 -4.050 -17.554 1.00 86.12 90 TYR A O 1
ATOM 736 N N . GLY A 1 91 ? 5.514 -3.957 -18.783 1.00 81.88 91 GLY A N 1
ATOM 737 C CA . GLY A 1 91 ? 5.324 -2.593 -19.275 1.00 81.88 91 GLY A CA 1
ATOM 738 C C . GLY A 1 91 ? 5.640 -2.456 -20.761 1.00 81.88 91 GLY A C 1
ATOM 739 O O . GLY A 1 91 ? 6.677 -2.912 -21.223 1.00 81.88 91 GLY A O 1
ATOM 740 N N . SER A 1 92 ? 4.757 -1.826 -21.535 1.00 76.62 92 SER A N 1
ATOM 741 C CA . SER A 1 92 ? 4.952 -1.615 -22.983 1.00 76.62 92 SER A CA 1
ATOM 742 C C . SER A 1 92 ? 5.521 -0.236 -23.341 1.00 76.62 92 SER A C 1
ATOM 744 O O . SER A 1 92 ? 5.746 0.056 -24.515 1.00 76.62 92 SER A O 1
ATOM 746 N N . SER A 1 93 ? 5.701 0.650 -22.362 1.00 74.50 93 SER A N 1
ATOM 747 C CA . SER A 1 93 ? 6.111 2.044 -22.573 1.00 74.50 93 SER A CA 1
ATOM 748 C C . SER A 1 93 ? 7.341 2.411 -21.746 1.00 74.50 93 SER A C 1
ATOM 750 O O . SER A 1 93 ? 7.584 1.840 -20.687 1.00 74.50 93 SER A O 1
ATOM 752 N N . HIS A 1 94 ? 8.105 3.395 -22.207 1.00 80.00 94 HIS A N 1
ATOM 753 C CA . HIS A 1 94 ? 9.050 4.121 -21.353 1.00 80.00 94 HIS A CA 1
ATOM 754 C C . HIS A 1 94 ? 8.325 4.750 -20.145 1.00 80.00 94 HIS A C 1
ATOM 756 O O . HIS A 1 94 ? 7.142 5.097 -20.232 1.00 80.00 94 HIS A O 1
ATOM 762 N N . GLY A 1 95 ? 9.015 4.848 -19.010 1.00 83.25 95 GLY A N 1
ATOM 763 C CA . GLY A 1 95 ? 8.443 5.351 -17.763 1.00 83.25 95 GLY A CA 1
ATOM 764 C C . GLY A 1 95 ? 9.082 4.759 -16.513 1.00 83.25 95 GLY A C 1
ATOM 765 O O . GLY A 1 95 ? 9.965 3.900 -16.582 1.00 83.25 95 GLY A O 1
ATOM 766 N N . ASP A 1 96 ? 8.610 5.232 -15.365 1.00 87.44 96 ASP A N 1
ATOM 767 C CA . ASP A 1 96 ? 9.058 4.759 -14.060 1.00 87.44 96 ASP A CA 1
ATOM 768 C C . ASP A 1 96 ? 8.096 3.669 -13.553 1.00 87.44 96 ASP A C 1
ATOM 770 O O . ASP A 1 96 ? 6.878 3.811 -13.632 1.00 87.44 96 ASP A O 1
ATOM 774 N N . TYR A 1 97 ? 8.630 2.571 -13.027 1.00 87.69 97 TYR A N 1
ATOM 775 C CA . TYR A 1 97 ? 7.873 1.403 -12.583 1.00 87.69 97 TYR A CA 1
ATOM 776 C C . TYR A 1 97 ? 8.150 1.098 -11.120 1.00 87.69 97 TYR A C 1
ATOM 778 O O . TYR A 1 97 ? 9.285 1.175 -10.652 1.00 87.69 97 TYR A O 1
ATOM 786 N N . SER A 1 98 ? 7.115 0.720 -10.384 1.00 88.75 98 SER A N 1
ATOM 787 C CA . SER A 1 98 ? 7.249 0.305 -8.993 1.00 88.75 98 SER A CA 1
ATOM 788 C C . SER A 1 98 ? 6.149 -0.673 -8.613 1.00 88.75 98 SER A C 1
ATOM 790 O O . SER A 1 98 ? 5.219 -0.946 -9.377 1.00 88.75 98 SER A O 1
ATOM 792 N N . VAL A 1 99 ? 6.268 -1.207 -7.410 1.00 89.00 99 VAL A N 1
ATOM 793 C CA . VAL A 1 99 ? 5.324 -2.130 -6.819 1.00 89.00 99 VAL A CA 1
ATOM 794 C C . VAL A 1 99 ? 4.693 -1.480 -5.600 1.00 89.00 99 VAL A C 1
ATOM 796 O O . VAL A 1 99 ? 5.373 -0.885 -4.760 1.00 89.00 99 VAL A O 1
ATOM 799 N N . ILE A 1 100 ? 3.375 -1.604 -5.504 1.00 88.19 100 ILE A N 1
ATOM 800 C CA . ILE A 1 100 ? 2.567 -0.964 -4.475 1.00 88.19 100 ILE A CA 1
ATOM 801 C C . ILE A 1 100 ? 1.684 -1.967 -3.733 1.00 88.19 100 ILE A C 1
ATOM 803 O O . ILE A 1 100 ? 1.247 -2.977 -4.286 1.00 88.19 100 ILE A O 1
ATOM 807 N N . GLU A 1 101 ? 1.382 -1.639 -2.483 1.00 87.50 101 GLU A N 1
ATOM 808 C CA . GLU A 1 101 ? 0.494 -2.379 -1.586 1.00 87.50 101 GLU A CA 1
ATOM 809 C C . GLU A 1 101 ? -0.641 -1.450 -1.107 1.00 87.50 101 GLU A C 1
ATOM 811 O O . GLU A 1 101 ? -0.377 -0.274 -0.835 1.00 87.50 101 GLU A O 1
ATOM 816 N N . PRO A 1 102 ? -1.906 -1.913 -1.020 1.00 85.50 102 PRO A N 1
ATOM 817 C CA . PRO A 1 102 ? -3.012 -1.115 -0.516 1.00 85.50 102 PRO A CA 1
ATOM 818 C C . PRO A 1 102 ? -2.789 -0.779 0.957 1.00 85.50 102 PRO A C 1
ATOM 820 O O . PRO A 1 102 ? -2.419 -1.627 1.769 1.00 85.50 102 PRO A O 1
ATOM 823 N N . LEU A 1 103 ? -3.047 0.474 1.317 1.00 81.56 103 LEU A N 1
ATOM 824 C CA . LEU A 1 103 ? -2.902 0.933 2.688 1.00 81.56 103 LEU A CA 1
ATOM 825 C C . LEU A 1 103 ? -4.087 0.414 3.523 1.00 81.56 103 LEU A C 1
ATOM 827 O O . LEU A 1 103 ? -5.163 1.005 3.537 1.00 81.56 103 LEU A O 1
ATOM 831 N N . GLU A 1 104 ? -3.914 -0.701 4.236 1.00 72.25 104 GLU A N 1
ATOM 832 C CA . GLU A 1 104 ? -4.989 -1.321 5.038 1.00 72.25 104 GLU A CA 1
ATOM 833 C C . GLU A 1 104 ? -5.318 -0.562 6.349 1.00 72.25 104 GLU A C 1
ATOM 835 O O . GLU A 1 104 ? -6.110 -1.007 7.185 1.00 72.25 104 GLU A O 1
ATOM 840 N N . ASN A 1 105 ? -4.729 0.617 6.549 1.00 59.28 105 ASN A N 1
ATOM 841 C CA . ASN A 1 105 ? -4.614 1.220 7.874 1.00 59.28 105 ASN A CA 1
ATOM 842 C C . ASN A 1 105 ? -5.820 2.022 8.372 1.00 59.28 105 ASN A C 1
ATOM 844 O O . ASN A 1 105 ? -5.888 2.275 9.574 1.00 59.28 105 ASN A O 1
ATOM 848 N N . ASP A 1 106 ? -6.810 2.347 7.542 1.00 55.53 106 ASP A N 1
ATOM 849 C CA . ASP A 1 106 ? -7.936 3.157 8.032 1.00 55.53 106 ASP A CA 1
ATOM 850 C C . ASP A 1 106 ? -9.136 2.334 8.495 1.00 55.53 106 ASP A C 1
ATOM 852 O O . ASP A 1 106 ? -9.825 2.716 9.438 1.00 55.53 106 ASP A O 1
ATOM 856 N N . LYS A 1 107 ? -9.366 1.148 7.927 1.00 56.69 107 LYS A N 1
ATOM 857 C CA . LYS A 1 107 ? -10.554 0.355 8.286 1.00 56.69 107 LYS A CA 1
ATOM 858 C C . LYS A 1 107 ? -10.399 -0.326 9.646 1.00 56.69 107 LYS A C 1
ATOM 860 O O . LYS A 1 107 ? -11.258 -0.179 10.512 1.00 56.69 107 LYS A O 1
ATOM 865 N N . LYS A 1 108 ? -9.263 -0.989 9.884 1.00 59.19 108 LYS A N 1
ATOM 866 C CA . LYS A 1 108 ? -9.018 -1.730 11.136 1.00 59.19 108 LYS A CA 1
ATOM 867 C C . LYS A 1 108 ? -8.878 -0.814 12.348 1.00 59.19 108 LYS A C 1
ATOM 869 O O . LYS A 1 108 ? -9.382 -1.132 13.422 1.00 59.19 108 LYS A O 1
ATOM 874 N N . LYS A 1 109 ? -8.227 0.342 12.181 1.00 58.94 109 LYS A N 1
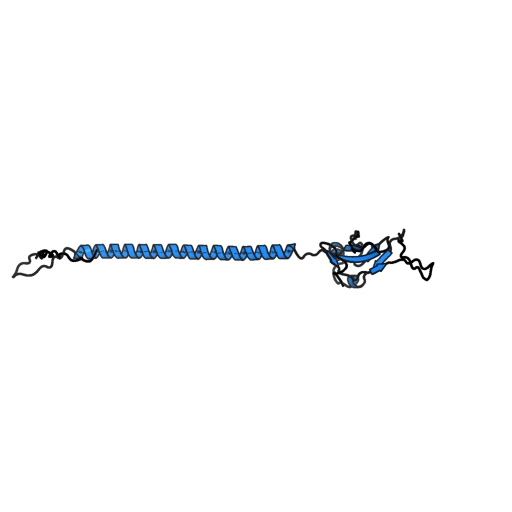ATOM 875 C CA . LYS A 1 109 ? -8.039 1.313 13.266 1.00 58.94 109 LYS A CA 1
ATOM 876 C C . LYS A 1 109 ? -9.366 1.938 13.697 1.00 58.94 109 LYS A C 1
ATOM 878 O O . LYS A 1 109 ? -9.596 2.079 14.895 1.00 58.94 109 LYS A O 1
ATOM 883 N N . VAL A 1 110 ? -10.247 2.264 12.749 1.00 67.75 110 VAL A N 1
ATOM 884 C CA . VAL A 1 110 ? -11.569 2.838 13.046 1.00 67.75 110 VAL A CA 1
ATOM 885 C C . VAL A 1 110 ? -12.481 1.812 13.720 1.00 67.75 110 VAL A C 1
ATOM 887 O O . VAL A 1 110 ? -13.116 2.133 14.724 1.00 67.75 110 VAL A O 1
ATOM 890 N N . GLU A 1 111 ? -12.509 0.566 13.240 1.00 75.75 111 GLU A N 1
ATOM 891 C CA . GLU A 1 111 ? -13.310 -0.497 13.863 1.00 75.75 111 GLU A CA 1
ATOM 892 C C . GLU A 1 111 ? -12.838 -0.835 15.280 1.00 75.75 111 GLU A C 1
ATOM 894 O O . GLU A 1 111 ? -13.660 -0.967 16.194 1.00 75.75 111 GLU A O 1
ATOM 899 N N . PHE A 1 112 ? -11.522 -0.909 15.493 1.00 77.94 112 PHE A N 1
ATOM 900 C CA . PHE A 1 112 ? -10.951 -1.161 16.813 1.00 77.94 112 PHE A CA 1
ATOM 901 C C . PHE A 1 112 ? -11.280 -0.030 17.791 1.00 77.94 112 PHE A C 1
ATOM 903 O O . PHE A 1 112 ? -11.734 -0.284 18.907 1.00 77.94 112 PHE A O 1
ATOM 910 N N . TRP A 1 113 ? -11.130 1.226 17.359 1.00 83.12 113 TRP A N 1
ATOM 911 C CA . TRP A 1 113 ? -11.427 2.387 18.198 1.00 83.12 113 TRP A CA 1
ATOM 912 C C . TRP A 1 113 ? -12.920 2.484 18.532 1.00 83.12 113 TRP A C 1
ATOM 914 O O . TRP A 1 113 ? -13.274 2.730 19.683 1.00 83.12 113 TRP A O 1
ATOM 924 N N . ARG A 1 114 ? -13.807 2.188 17.570 1.00 85.94 114 ARG A N 1
ATOM 925 C CA . ARG A 1 114 ? -15.260 2.138 17.800 1.00 85.94 114 ARG A CA 1
ATOM 926 C C . ARG A 1 114 ? -15.647 1.043 18.793 1.00 85.94 114 ARG A C 1
ATOM 928 O O . ARG A 1 114 ? -16.477 1.278 19.666 1.00 85.94 114 ARG A O 1
ATOM 935 N N . THR A 1 115 ? -15.041 -0.136 18.679 1.00 86.38 115 THR A N 1
ATOM 936 C CA . THR A 1 115 ? -15.308 -1.269 19.581 1.00 86.38 115 THR A CA 1
ATOM 937 C C . THR A 1 115 ? -14.817 -0.977 20.995 1.00 86.38 115 THR A C 1
ATOM 939 O O . THR A 1 115 ? -15.529 -1.227 21.967 1.00 86.38 115 THR A O 1
ATOM 942 N N . TRP A 1 116 ? -13.627 -0.387 21.121 1.00 89.12 116 TRP A N 1
ATOM 943 C CA . TRP A 1 116 ? -13.083 0.010 22.414 1.00 89.12 116 TRP A CA 1
ATOM 944 C C . TRP A 1 116 ? -13.928 1.110 23.065 1.00 89.12 116 TRP A C 1
ATOM 946 O O . TRP A 1 116 ? -14.262 1.015 24.248 1.00 89.12 116 TRP A O 1
ATOM 956 N N . TRP A 1 117 ? -14.359 2.105 22.287 1.00 91.94 117 TRP A N 1
ATOM 957 C CA . TRP A 1 117 ? -15.243 3.155 22.779 1.00 91.94 117 TRP A CA 1
ATOM 958 C C . TRP A 1 117 ? -16.599 2.594 23.226 1.00 91.94 117 TRP A C 1
ATOM 960 O O . TRP A 1 117 ? -17.077 2.935 24.306 1.00 91.94 117 TRP A O 1
ATOM 970 N N . TRP A 1 118 ? -17.178 1.652 22.475 1.00 92.12 118 TRP A N 1
ATOM 971 C CA . TRP A 1 118 ? -18.416 0.976 22.867 1.00 92.12 118 TRP A CA 1
ATOM 972 C C . TRP A 1 118 ? -18.270 0.190 24.178 1.00 92.12 118 TRP A C 1
ATOM 974 O O . TRP A 1 118 ? -19.095 0.351 25.076 1.00 92.12 118 TRP A O 1
ATOM 984 N N . LEU A 1 119 ? -17.197 -0.591 24.344 1.00 92.44 119 LEU A N 1
ATOM 985 C CA . LEU A 1 119 ? -16.920 -1.311 25.595 1.00 92.44 119 LEU A CA 1
ATOM 986 C C . LEU A 1 119 ? -16.771 -0.362 26.788 1.00 92.44 119 LEU A C 1
ATOM 988 O O . LEU A 1 119 ? -17.241 -0.667 27.886 1.00 92.44 119 LEU A O 1
ATOM 992 N N . TRP A 1 120 ? -16.144 0.795 26.582 1.00 93.31 120 TRP A N 1
ATOM 993 C CA . TRP A 1 120 ? -16.005 1.804 27.625 1.00 93.31 120 TRP A CA 1
ATOM 994 C C . TRP A 1 120 ? -17.367 2.375 28.043 1.00 93.31 120 TRP A C 1
ATOM 996 O O . TRP A 1 120 ? -17.673 2.425 29.237 1.00 93.31 120 TRP A O 1
ATOM 1006 N N . MET A 1 121 ? -18.231 2.685 27.071 1.00 90.88 121 MET A N 1
ATOM 1007 C CA . MET A 1 121 ? -19.590 3.177 27.320 1.00 90.88 121 MET A CA 1
ATOM 1008 C C . MET A 1 121 ? -20.470 2.137 28.023 1.00 90.88 121 MET A C 1
ATOM 1010 O O . MET A 1 121 ? -21.164 2.474 28.980 1.00 90.88 121 MET A O 1
ATOM 1014 N N . VAL A 1 122 ? -20.411 0.865 27.616 1.00 93.94 122 VAL A N 1
ATOM 1015 C CA . VAL A 1 122 ? -21.183 -0.218 28.253 1.00 93.94 122 VAL A CA 1
ATOM 1016 C C . VAL A 1 122 ? -20.794 -0.374 29.723 1.00 93.94 122 VAL A C 1
ATOM 1018 O O . VAL A 1 122 ? -21.670 -0.488 30.580 1.00 93.94 122 VAL A O 1
ATOM 1021 N N . ARG A 1 123 ? -19.494 -0.318 30.046 1.00 92.88 123 ARG A N 1
ATOM 1022 C CA . ARG A 1 123 ? -19.028 -0.388 31.440 1.00 92.88 123 ARG A CA 1
ATOM 1023 C C . ARG A 1 123 ? -19.504 0.798 32.267 1.00 92.88 123 ARG A C 1
ATOM 1025 O O . ARG A 1 123 ? -19.869 0.614 33.425 1.00 92.88 123 ARG A O 1
ATOM 1032 N N . PHE A 1 124 ? -19.512 1.992 31.683 1.00 94.25 124 PHE A N 1
ATOM 1033 C CA . PHE A 1 124 ? -19.945 3.196 32.380 1.00 94.25 124 PHE A CA 1
ATOM 1034 C C . PHE A 1 124 ? -21.451 3.178 32.673 1.00 94.25 124 PHE A C 1
ATOM 1036 O O . PHE A 1 124 ? -21.862 3.395 33.812 1.00 94.25 124 PHE A O 1
ATOM 1043 N N . VAL A 1 125 ? -22.270 2.831 31.674 1.00 93.12 125 VAL A N 1
ATOM 1044 C CA . VAL A 1 125 ? -23.732 2.742 31.819 1.00 93.12 125 VAL A CA 1
ATOM 1045 C C . VAL A 1 125 ? -24.124 1.640 32.802 1.00 93.12 125 VAL A C 1
ATOM 1047 O O . VAL A 1 125 ? -24.946 1.874 33.688 1.00 93.12 125 VAL A O 1
ATOM 1050 N N . LEU A 1 126 ? -23.506 0.458 32.701 1.00 93.31 126 LEU A N 1
ATOM 1051 C CA . LEU A 1 126 ? -23.794 -0.648 33.613 1.00 93.31 126 LEU A CA 1
ATOM 1052 C C . LEU A 1 126 ? -23.363 -0.320 35.051 1.00 93.31 126 LEU A C 1
ATOM 1054 O O . LEU A 1 126 ? -24.102 -0.596 35.994 1.00 93.31 126 LEU A O 1
ATOM 1058 N N . GLY A 1 127 ? -22.201 0.320 35.221 1.00 92.19 127 GLY A N 1
ATOM 1059 C CA . GLY A 1 127 ? -21.700 0.743 36.528 1.00 92.19 127 GLY A CA 1
ATOM 1060 C C . GLY A 1 127 ? -22.604 1.772 37.211 1.00 92.19 127 GLY A C 1
ATOM 1061 O O . GLY A 1 127 ? -22.975 1.590 38.371 1.00 92.19 127 GLY A O 1
ATOM 1062 N N . LEU A 1 128 ? -23.012 2.821 36.489 1.00 93.12 128 LEU A N 1
ATOM 1063 C CA . LEU A 1 128 ? -23.923 3.837 37.025 1.00 93.12 128 LEU A CA 1
ATOM 1064 C C . LEU A 1 128 ? -25.319 3.279 37.312 1.00 93.12 128 LEU A C 1
ATOM 1066 O O . LEU A 1 128 ? -25.916 3.645 38.323 1.00 93.12 128 LEU A O 1
ATOM 1070 N N . GLY A 1 129 ? -25.823 2.373 36.470 1.00 93.44 129 GLY A N 1
ATOM 1071 C CA . GLY A 1 129 ? -27.117 1.725 36.684 1.00 93.44 129 GLY A CA 1
ATOM 1072 C C . GLY A 1 129 ? -27.168 0.945 38.000 1.00 93.44 129 GLY A C 1
ATOM 1073 O O . GLY A 1 129 ? -28.084 1.137 38.800 1.00 93.44 129 GLY A O 1
ATOM 1074 N N . VAL A 1 130 ? -26.151 0.119 38.268 1.00 93.94 130 VAL A N 1
ATOM 1075 C CA . VAL A 1 130 ? -26.062 -0.660 39.516 1.00 93.94 130 VAL A CA 1
ATOM 1076 C C . VAL A 1 130 ? -25.900 0.253 40.733 1.00 93.94 130 VAL A C 1
ATOM 1078 O O . VAL A 1 130 ? -26.584 0.061 41.739 1.00 93.94 130 VAL A O 1
ATOM 1081 N N . LEU A 1 131 ? -25.032 1.266 40.643 1.00 93.44 131 LEU A N 1
ATOM 1082 C CA . LEU A 1 131 ? -24.783 2.189 41.751 1.00 93.44 131 LEU A CA 1
ATOM 1083 C C . LEU A 1 131 ? -26.027 3.022 42.097 1.00 93.44 131 LEU A C 1
ATOM 1085 O O . LEU A 1 131 ? -26.363 3.176 43.272 1.00 93.44 131 LEU A O 1
ATOM 1089 N N . GLY A 1 132 ? -26.747 3.507 41.081 1.00 94.19 132 GLY A N 1
ATOM 1090 C CA . GLY A 1 132 ? -28.008 4.223 41.259 1.00 94.19 132 GLY A CA 1
ATOM 1091 C C . GLY A 1 132 ? -29.080 3.349 41.909 1.00 94.19 132 GLY A C 1
ATOM 1092 O O . GLY A 1 132 ? -29.725 3.776 42.867 1.00 94.19 132 GLY A O 1
ATOM 1093 N N . PHE A 1 133 ? -29.229 2.102 41.452 1.00 92.81 133 PHE A N 1
ATOM 1094 C CA . PHE A 1 133 ? -30.201 1.166 42.018 1.00 92.81 133 PHE A CA 1
ATOM 1095 C C . PHE A 1 133 ? -29.918 0.853 43.495 1.00 92.81 133 PHE A C 1
ATOM 1097 O O . PHE A 1 133 ? -30.824 0.944 44.326 1.00 92.81 133 PHE A O 1
ATOM 1104 N N . LEU A 1 134 ? -28.660 0.566 43.855 1.00 92.44 134 LEU A N 1
ATOM 1105 C CA . LEU A 1 134 ? -28.263 0.351 45.253 1.00 92.44 134 LEU A CA 1
ATOM 1106 C C . LEU A 1 134 ? -28.537 1.583 46.126 1.00 92.44 134 LEU A C 1
ATOM 1108 O O . LEU A 1 134 ? -29.027 1.444 47.248 1.00 92.44 134 LEU A O 1
ATOM 1112 N N . GLY A 1 135 ? -28.261 2.786 45.613 1.00 93.06 135 GLY A N 1
ATOM 1113 C CA . GLY A 1 135 ? -28.545 4.037 46.316 1.00 93.06 135 GLY A CA 1
ATOM 1114 C C . GLY A 1 135 ? -30.038 4.224 46.610 1.00 93.06 135 GLY A C 1
ATOM 1115 O O . GLY A 1 135 ? -30.420 4.576 47.730 1.00 93.06 135 GLY A O 1
ATOM 1116 N N . ILE A 1 136 ? -30.905 3.932 45.638 1.00 91.56 136 ILE A N 1
ATOM 1117 C CA . ILE A 1 136 ? -32.362 4.044 45.803 1.00 91.56 136 ILE A CA 1
ATOM 1118 C C . ILE A 1 136 ? -32.871 3.019 46.825 1.00 91.56 136 ILE A C 1
ATOM 1120 O O . ILE A 1 136 ? -33.587 3.384 47.758 1.00 91.56 136 ILE A O 1
ATOM 1124 N N . VAL A 1 137 ? -32.471 1.751 46.705 1.00 91.31 137 VAL A N 1
ATOM 1125 C CA . VAL A 1 137 ? -32.901 0.694 47.637 1.00 91.31 137 VAL A CA 1
ATOM 1126 C C . VAL A 1 137 ? -32.421 0.986 49.060 1.00 91.31 137 VAL A C 1
ATOM 1128 O O . VAL A 1 137 ? -33.203 0.888 50.008 1.00 91.31 137 VAL A O 1
ATOM 1131 N N . GLY A 1 138 ? -31.166 1.414 49.224 1.00 91.31 138 GLY A N 1
ATOM 1132 C CA . GLY A 1 138 ? -30.605 1.764 50.528 1.00 91.31 138 GLY A CA 1
ATOM 1133 C C . GLY A 1 138 ? -31.340 2.931 51.193 1.00 91.31 138 GLY A C 1
ATOM 1134 O O . GLY A 1 138 ? -31.722 2.847 52.361 1.00 91.31 138 GLY A O 1
ATOM 1135 N N . THR A 1 139 ? -31.603 4.009 50.449 1.00 87.44 139 THR A N 1
ATOM 1136 C CA . THR A 1 139 ? -32.316 5.180 50.988 1.00 87.44 139 THR A CA 1
ATOM 1137 C C . THR A 1 139 ? -33.768 4.868 51.351 1.00 87.44 139 THR A C 1
ATOM 1139 O O . THR A 1 139 ? -34.239 5.325 52.397 1.00 87.44 139 THR A O 1
ATOM 1142 N N . MET A 1 140 ? -34.464 4.051 50.553 1.00 85.88 140 MET A N 1
ATOM 1143 C CA . MET A 1 140 ? -35.819 3.588 50.871 1.00 85.88 140 MET A CA 1
ATOM 1144 C C . MET A 1 140 ? -35.837 2.685 52.106 1.00 85.88 140 MET A C 1
ATOM 1146 O O . MET A 1 140 ? -36.662 2.893 52.995 1.00 85.88 140 MET A O 1
ATOM 1150 N N . GLY A 1 141 ? -34.887 1.754 52.230 1.00 85.75 141 GLY A N 1
ATOM 1151 C CA . GLY A 1 141 ? -34.749 0.906 53.416 1.00 85.75 141 GLY A CA 1
ATOM 1152 C C . GLY A 1 141 ? -34.538 1.719 54.697 1.00 85.75 141 GLY A C 1
ATOM 1153 O O . GLY A 1 141 ? -35.231 1.504 55.692 1.00 85.75 141 GLY A O 1
ATOM 1154 N N . ILE A 1 142 ? -33.653 2.721 54.662 1.00 86.25 142 ILE A N 1
ATOM 1155 C CA . ILE A 1 142 ? -33.411 3.619 55.803 1.00 86.25 142 ILE A CA 1
ATOM 1156 C C . ILE A 1 142 ? -34.664 4.434 56.138 1.00 86.25 142 ILE A C 1
ATOM 1158 O O . ILE A 1 142 ? -34.988 4.594 57.315 1.00 86.25 142 ILE A O 1
ATOM 1162 N N . LYS A 1 143 ? -35.389 4.942 55.134 1.00 84.12 143 LYS A N 1
ATOM 1163 C CA . LYS A 1 143 ? -36.638 5.688 55.353 1.00 84.12 143 LYS A CA 1
ATOM 1164 C C . LYS A 1 143 ? -37.718 4.827 55.995 1.00 84.12 143 LYS A C 1
ATOM 1166 O O . LYS A 1 143 ? -38.335 5.279 56.954 1.00 84.12 143 LYS A O 1
ATOM 1171 N N . VAL A 1 144 ? -37.896 3.589 55.538 1.00 81.94 144 VAL A N 1
ATOM 1172 C CA . VAL A 1 144 ? -38.856 2.643 56.127 1.00 81.94 144 VAL A CA 1
ATOM 1173 C C . VAL A 1 144 ? -38.458 2.277 57.555 1.00 81.94 144 VAL A C 1
ATOM 1175 O O . VAL A 1 144 ? -39.313 2.273 58.435 1.00 81.94 144 VAL A O 1
ATOM 1178 N N . LEU A 1 145 ? -37.172 2.030 57.824 1.00 81.12 145 LEU A N 1
ATOM 1179 C CA . LEU A 1 145 ? -36.692 1.763 59.182 1.00 81.12 145 LEU A CA 1
ATOM 1180 C C . LEU A 1 145 ? -36.893 2.965 60.103 1.00 81.12 145 LEU A C 1
ATOM 1182 O O . LEU A 1 145 ? -37.331 2.787 61.233 1.00 81.12 145 LEU A O 1
ATOM 1186 N N . ARG A 1 146 ? -36.624 4.189 59.633 1.00 77.69 146 ARG A N 1
ATOM 1187 C CA . ARG A 1 146 ? -36.879 5.414 60.404 1.00 77.69 146 ARG A CA 1
ATOM 1188 C C . ARG A 1 146 ? -38.370 5.628 60.650 1.00 77.69 146 ARG A C 1
ATOM 1190 O O . ARG A 1 146 ? -38.728 5.934 61.778 1.00 77.69 146 ARG A O 1
ATOM 1197 N N . ALA A 1 147 ? -39.222 5.412 59.651 1.00 77.44 147 ALA A N 1
ATOM 1198 C CA . ALA A 1 147 ? -40.672 5.518 59.795 1.00 77.44 147 ALA A CA 1
ATOM 1199 C C . ALA A 1 147 ? -41.219 4.471 60.777 1.00 77.44 147 ALA A C 1
ATOM 1201 O O . ALA A 1 147 ? -41.950 4.827 61.694 1.00 77.44 147 ALA A O 1
ATOM 1202 N N . LYS A 1 148 ? -40.785 3.207 60.665 1.00 76.38 148 LYS A N 1
ATOM 1203 C CA . LYS A 1 148 ? -41.129 2.155 61.632 1.00 76.38 148 LYS A CA 1
ATOM 1204 C C . LYS A 1 148 ? -40.617 2.475 63.029 1.00 76.38 148 LYS A C 1
ATOM 1206 O O . LYS A 1 148 ? -41.349 2.294 63.989 1.00 76.38 148 LYS A O 1
ATOM 1211 N N . LYS A 1 149 ? -39.382 2.969 63.158 1.00 73.56 149 LYS A N 1
ATOM 1212 C CA . LYS A 1 149 ? -38.822 3.376 64.450 1.00 73.56 149 LYS A CA 1
ATOM 1213 C C . LYS A 1 149 ? -39.670 4.492 65.065 1.00 73.56 149 LYS A C 1
ATOM 1215 O O . LYS A 1 149 ? -40.004 4.396 66.232 1.00 73.56 149 LYS A O 1
ATOM 1220 N N . ILE A 1 150 ? -40.040 5.515 64.292 1.00 70.62 150 ILE A N 1
ATOM 1221 C CA . ILE A 1 150 ? -40.881 6.624 64.765 1.00 70.62 150 ILE A CA 1
ATOM 1222 C C . ILE A 1 150 ? -42.273 6.123 65.158 1.00 70.62 150 ILE A C 1
ATOM 1224 O O . ILE A 1 150 ? -42.738 6.484 66.226 1.00 70.62 150 ILE A O 1
ATOM 1228 N N . GLN A 1 151 ? -42.902 5.248 64.371 1.00 66.00 151 GLN A N 1
ATOM 1229 C CA . GLN A 1 151 ? -44.219 4.691 64.695 1.00 66.00 151 GLN A CA 1
ATOM 1230 C C . GLN A 1 151 ? -44.191 3.833 65.972 1.00 66.00 151 GLN A C 1
ATOM 1232 O O . GLN A 1 151 ? -45.022 4.012 66.853 1.00 66.00 151 GLN A O 1
ATOM 1237 N N . VAL A 1 152 ? -43.191 2.958 66.115 1.00 65.38 152 VAL A N 1
ATOM 1238 C CA . VAL A 1 152 ? -43.016 2.117 67.314 1.00 65.38 152 VAL A CA 1
ATOM 1239 C C . VAL A 1 152 ? -42.690 2.961 68.551 1.00 65.38 152 VAL A C 1
ATOM 1241 O O . VAL A 1 152 ? -43.121 2.638 69.654 1.00 65.38 152 VAL A O 1
ATOM 1244 N N . MET A 1 153 ? -41.931 4.048 68.391 1.00 60.06 153 MET A N 1
ATOM 1245 C CA . MET A 1 153 ? -41.651 4.981 69.487 1.00 60.06 153 MET A CA 1
ATOM 1246 C C . MET A 1 153 ? -42.888 5.834 69.830 1.00 60.06 153 MET A C 1
ATOM 1248 O O . MET A 1 153 ? -43.164 6.021 71.008 1.00 60.06 153 MET A O 1
ATOM 1252 N N . MET A 1 154 ? -43.688 6.254 68.841 1.00 58.38 154 MET A N 1
ATOM 1253 C CA . MET A 1 154 ? -44.942 6.998 69.039 1.00 58.38 154 MET A CA 1
ATOM 1254 C C . MET A 1 154 ? -46.022 6.178 69.755 1.00 58.38 154 MET A C 1
ATOM 1256 O O . MET A 1 154 ? -46.732 6.724 70.592 1.00 58.38 154 MET A O 1
ATOM 1260 N N . GLU A 1 155 ? -46.127 4.873 69.493 1.00 56.38 155 GLU A N 1
ATOM 1261 C CA . GLU A 1 155 ? -47.048 3.992 70.232 1.00 56.38 155 GLU A CA 1
ATOM 1262 C C . GLU A 1 155 ? -46.629 3.821 71.704 1.00 56.38 155 GLU A C 1
ATOM 1264 O O . GLU A 1 155 ? -47.477 3.662 72.581 1.00 56.38 155 GLU A O 1
ATOM 1269 N N . ARG A 1 156 ? -45.324 3.909 72.002 1.00 58.66 156 ARG A N 1
ATOM 1270 C CA . ARG A 1 156 ? -44.801 3.822 73.372 1.00 58.66 156 ARG A CA 1
ATOM 1271 C C . ARG A 1 156 ? -44.935 5.140 74.138 1.00 58.66 156 ARG A C 1
ATOM 1273 O O . ARG A 1 156 ? -45.272 5.106 75.315 1.00 58.66 156 ARG A O 1
ATOM 1280 N N . GLU A 1 157 ? -44.714 6.276 73.480 1.00 54.03 157 GLU A N 1
ATOM 1281 C CA . GLU A 1 157 ? -44.870 7.607 74.086 1.00 54.03 157 GLU A CA 1
ATOM 1282 C C . GLU A 1 157 ? -46.344 8.003 74.265 1.00 54.03 157 GLU A C 1
ATOM 1284 O O . GLU A 1 157 ? -46.674 8.661 75.245 1.00 54.03 157 GLU A O 1
ATOM 1289 N N . ALA A 1 158 ? -47.261 7.540 73.405 1.00 50.94 158 ALA A N 1
ATOM 1290 C CA . ALA A 1 158 ? -48.701 7.724 73.618 1.00 50.94 158 ALA A CA 1
ATOM 1291 C C . ALA A 1 158 ? -49.228 6.938 74.834 1.00 50.94 158 ALA A C 1
ATOM 1293 O O . ALA A 1 158 ? -50.152 7.395 75.500 1.00 50.94 158 ALA A O 1
ATOM 1294 N N . ASN A 1 159 ? -48.618 5.794 75.168 1.00 50.00 159 ASN A N 1
ATOM 1295 C CA . ASN A 1 159 ? -48.955 5.038 76.378 1.00 50.00 159 ASN A CA 1
ATOM 1296 C C . ASN A 1 159 ? -48.337 5.638 77.662 1.00 50.00 159 ASN A C 1
ATOM 1298 O O . ASN A 1 159 ? -48.776 5.294 78.756 1.00 50.00 159 ASN A O 1
ATOM 1302 N N . ASP A 1 160 ? -47.349 6.534 77.540 1.00 53.88 160 ASP A N 1
ATOM 1303 C CA . ASP A 1 160 ? -46.771 7.307 78.658 1.00 53.88 160 ASP A CA 1
ATOM 1304 C C . ASP A 1 160 ? -47.338 8.744 78.749 1.00 53.88 160 ASP A C 1
ATOM 1306 O O . ASP A 1 160 ? -47.170 9.425 79.759 1.00 53.88 160 ASP A O 1
ATOM 1310 N N . GLY A 1 161 ? -48.056 9.207 77.719 1.00 49.75 161 GLY A N 1
ATOM 1311 C CA . GLY A 1 161 ? -48.594 10.568 77.601 1.00 49.75 161 GLY A CA 1
ATOM 1312 C C . GLY A 1 161 ? -49.858 10.872 78.416 1.00 49.75 161 GLY A C 1
ATOM 1313 O O . GLY A 1 161 ? -50.286 12.023 78.436 1.00 49.75 161 GLY A O 1
ATOM 1314 N N . GLU A 1 162 ? -50.440 9.891 79.113 1.00 48.59 162 GLU A N 1
ATOM 1315 C CA . GLU A 1 162 ? -51.562 10.104 80.049 1.00 48.59 162 GLU A CA 1
ATOM 1316 C C . GLU A 1 162 ? -51.204 9.855 81.522 1.00 48.59 162 GLU A C 1
ATOM 1318 O O . GLU A 1 162 ? -52.082 9.757 82.381 1.00 48.59 162 GLU A O 1
ATOM 1323 N N . VAL A 1 163 ? -49.918 9.822 81.879 1.00 44.53 163 VAL A N 1
ATOM 1324 C CA . VAL A 1 163 ? -49.528 9.916 83.292 1.00 44.53 163 VAL A CA 1
ATOM 1325 C C . VAL A 1 163 ? -49.294 11.385 83.625 1.00 44.53 163 VAL A C 1
ATOM 1327 O O . VAL A 1 163 ? -48.166 11.851 83.757 1.00 44.53 163 VAL A O 1
ATOM 1330 N N . PHE A 1 164 ? -50.394 12.134 83.777 1.00 51.47 164 PHE A N 1
ATOM 1331 C CA . PHE A 1 164 ? -50.368 13.368 84.563 1.00 51.47 164 PHE A CA 1
ATOM 1332 C C . PHE A 1 164 ? -49.642 13.063 85.874 1.00 51.47 164 PHE A C 1
ATOM 1334 O O . PHE A 1 164 ? -50.040 12.131 86.580 1.00 51.47 164 PHE A O 1
ATOM 1341 N N . GLU A 1 165 ? -48.581 13.814 86.187 1.00 53.31 165 GLU A N 1
ATOM 1342 C CA . GLU A 1 165 ? -47.853 13.678 87.448 1.00 53.31 165 GLU A CA 1
ATOM 1343 C C . GLU A 1 165 ? -48.845 13.659 88.616 1.00 53.31 165 GLU A C 1
ATOM 1345 O O . GLU A 1 165 ? -49.455 14.656 89.010 1.00 53.31 165 GLU A O 1
ATOM 1350 N N . SER A 1 166 ? -49.044 12.467 89.156 1.00 54.03 166 SER A N 1
ATOM 1351 C CA . SER A 1 166 ? -49.963 12.227 90.246 1.00 54.03 166 SER A CA 1
ATOM 1352 C C . SER A 1 166 ? -49.215 12.452 91.550 1.00 54.03 166 SER A C 1
ATOM 1354 O O . SER A 1 166 ? -48.392 11.623 91.951 1.00 54.03 166 SER A O 1
ATOM 1356 N N . ARG A 1 167 ? -49.480 13.577 92.210 1.00 52.94 167 ARG A N 1
ATOM 1357 C CA . ARG A 1 167 ? -48.890 13.879 93.512 1.00 52.94 167 ARG A CA 1
ATOM 1358 C C . ARG A 1 167 ? -49.774 13.304 94.615 1.00 52.94 167 ARG A C 1
ATOM 1360 O O . ARG A 1 167 ? -50.985 13.502 94.622 1.00 52.94 167 ARG A O 1
ATOM 1367 N N . TRP A 1 168 ? -49.169 12.578 95.547 1.00 55.22 168 TRP A N 1
ATOM 1368 C CA . TRP A 1 168 ? -49.869 12.052 96.716 1.00 55.22 168 TRP A CA 1
ATOM 1369 C C . TRP A 1 168 ? -50.167 13.182 97.702 1.00 55.22 168 TRP A C 1
ATOM 1371 O O . TRP A 1 168 ? -49.252 13.881 98.137 1.00 55.22 168 TRP A O 1
ATOM 1381 N N . VAL A 1 169 ? -51.438 13.346 98.069 1.00 52.81 169 VAL A N 1
ATOM 1382 C CA . VAL A 1 169 ? -51.859 14.227 99.163 1.00 52.81 169 VAL A CA 1
ATOM 1383 C C . VAL A 1 169 ? -52.598 13.354 100.174 1.00 52.81 169 VAL A C 1
ATOM 1385 O O . VAL A 1 169 ? -53.785 13.074 100.038 1.00 52.81 169 VAL A O 1
ATOM 1388 N N . GLY A 1 170 ? -51.864 12.847 101.166 1.00 69.38 170 GLY A N 1
ATOM 1389 C CA . GLY A 1 170 ? -52.389 11.863 102.117 1.00 69.38 170 GLY A CA 1
ATOM 1390 C C . GLY A 1 170 ? -52.590 10.473 101.492 1.00 69.38 170 GLY A C 1
ATOM 1391 O O . GLY A 1 170 ? -51.785 10.041 100.676 1.00 69.38 170 GLY A O 1
ATOM 1392 N N . VAL A 1 171 ? -53.648 9.755 101.893 1.00 57.91 171 VAL A N 1
ATOM 1393 C CA . VAL A 1 171 ? -53.889 8.333 101.536 1.00 57.91 171 VAL A CA 1
ATOM 1394 C C . VAL A 1 171 ? -54.635 8.163 100.195 1.00 57.91 171 VAL A C 1
ATOM 1396 O O . VAL A 1 171 ? -54.941 7.046 99.792 1.00 57.91 171 VAL A O 1
ATOM 1399 N N . SER A 1 172 ? -54.924 9.249 99.468 1.00 48.19 172 SER A N 1
ATOM 1400 C CA . SER A 1 172 ? -55.630 9.195 98.180 1.00 48.19 172 SER A CA 1
ATOM 1401 C C . SER A 1 172 ? -54.898 9.978 97.088 1.00 48.19 172 SER A C 1
ATOM 1403 O O . SER A 1 172 ? -54.240 10.987 97.349 1.00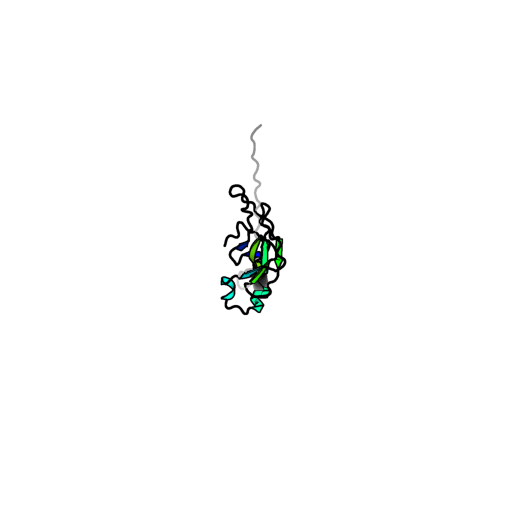 48.19 172 SER A O 1
ATOM 1405 N N . LYS A 1 173 ? -54.993 9.478 95.852 1.00 54.16 173 LYS A N 1
ATOM 1406 C CA . LYS A 1 173 ? -54.220 9.912 94.683 1.00 54.16 173 LYS A CA 1
ATOM 1407 C C . LYS A 1 173 ? -55.112 10.737 93.747 1.00 54.16 173 LYS A C 1
ATOM 1409 O O . LYS A 1 173 ? -56.109 10.219 93.254 1.00 54.16 173 LYS A O 1
ATOM 1414 N N . MET A 1 174 ? -54.757 12.001 93.494 1.00 50.41 174 MET A N 1
ATOM 1415 C CA . MET A 1 174 ? -55.509 12.917 92.617 1.00 50.41 174 MET A CA 1
ATOM 1416 C C . MET A 1 174 ? -54.603 13.579 91.558 1.00 50.41 174 MET A C 1
ATOM 1418 O O . MET A 1 174 ? -53.423 13.816 91.834 1.00 50.41 174 MET A O 1
ATOM 1422 N N . PRO A 1 175 ? -55.125 13.868 90.347 1.00 47.66 175 PRO A N 1
ATOM 1423 C CA . PRO A 1 175 ? -54.364 14.486 89.260 1.00 47.66 175 PRO A CA 1
ATOM 1424 C C . PRO A 1 175 ? -54.195 16.000 89.478 1.00 47.66 175 PRO A C 1
ATOM 1426 O O . PRO A 1 175 ? -55.147 16.692 89.837 1.00 47.66 175 PRO A O 1
ATOM 1429 N N . SER A 1 176 ? -52.985 16.523 89.257 1.00 49.91 176 SER A N 1
ATOM 1430 C CA . SER A 1 176 ? -52.655 17.945 89.425 1.00 49.91 176 SER A CA 1
ATOM 1431 C C . SER A 1 176 ? -52.457 18.614 88.064 1.00 49.91 176 SER A C 1
ATOM 1433 O O . SER A 1 176 ? -51.496 18.317 87.361 1.00 49.91 176 SER A O 1
ATOM 1435 N N . ALA A 1 177 ? -53.341 19.543 87.696 1.00 57.81 177 ALA A N 1
ATOM 1436 C CA . ALA A 1 177 ? -53.179 20.377 86.507 1.00 57.81 177 ALA A CA 1
ATOM 1437 C C . ALA A 1 177 ? -52.359 21.634 86.852 1.00 57.81 177 ALA A C 1
ATOM 1439 O O . ALA A 1 177 ? -52.784 22.458 87.664 1.00 57.81 177 ALA A O 1
ATOM 1440 N N . ALA A 1 178 ? -51.180 21.795 86.244 1.00 46.94 178 ALA A N 1
ATOM 1441 C CA . ALA A 1 178 ? -50.376 23.007 86.374 1.00 46.94 178 ALA A CA 1
ATOM 1442 C C . ALA A 1 178 ? -50.967 24.124 85.495 1.00 46.94 178 ALA A C 1
ATOM 1444 O O . ALA A 1 178 ? -50.780 24.154 84.282 1.00 46.94 178 ALA A O 1
ATOM 1445 N N . VAL A 1 179 ? -51.709 25.042 86.114 1.00 55.00 179 VAL A N 1
ATOM 1446 C CA . VAL A 1 179 ? -52.150 26.291 85.482 1.00 55.00 179 VAL A CA 1
ATOM 1447 C C . VAL A 1 179 ? -50.965 27.254 85.453 1.00 55.00 179 VAL A C 1
ATOM 1449 O O . VAL A 1 179 ? -50.623 27.836 86.483 1.00 55.00 179 VAL A O 1
ATOM 1452 N N . THR A 1 180 ? -50.361 27.465 84.284 1.00 50.03 180 THR A N 1
ATOM 1453 C CA . THR A 1 180 ? -49.347 28.516 84.103 1.00 50.03 180 THR A CA 1
ATOM 1454 C C . THR A 1 180 ? -49.953 29.682 83.330 1.00 50.03 180 THR A C 1
ATOM 1456 O O . THR A 1 180 ? -50.299 29.572 82.158 1.00 50.03 180 THR A O 1
ATOM 1459 N N . ARG A 1 181 ? -50.122 30.797 84.047 1.00 47.53 181 ARG A N 1
ATOM 1460 C CA . ARG A 1 181 ? -50.620 32.093 83.573 1.00 47.53 181 ARG A CA 1
ATOM 1461 C C . ARG A 1 181 ? -49.654 32.709 82.552 1.00 47.53 181 ARG A C 1
ATOM 1463 O O . ARG A 1 181 ? -48.450 32.713 82.785 1.00 47.53 181 ARG A O 1
ATOM 1470 N N . THR A 1 182 ? -50.173 33.290 81.474 1.00 59.72 182 THR A N 1
ATOM 1471 C CA . THR A 1 182 ? -49.405 34.157 80.564 1.00 59.72 182 THR A CA 1
ATOM 1472 C C . THR A 1 182 ? -49.108 35.497 81.249 1.00 59.72 182 THR A C 1
ATOM 1474 O O . THR A 1 182 ? -50.040 36.156 81.715 1.00 59.72 182 THR A O 1
ATOM 1477 N N . LEU A 1 183 ? -47.834 35.904 81.329 1.00 53.62 183 LEU A N 1
ATOM 1478 C CA . LEU A 1 183 ? -47.454 37.275 81.702 1.00 53.62 183 LEU A CA 1
ATOM 1479 C C . LEU A 1 183 ? -47.720 38.228 80.519 1.00 53.62 183 LEU A C 1
ATOM 1481 O O . LEU A 1 183 ? -47.447 37.841 79.384 1.00 53.62 183 LEU A O 1
ATOM 1485 N N . PRO A 1 184 ? -48.222 39.454 80.754 1.00 53.50 184 PRO A N 1
ATOM 1486 C CA . PRO A 1 184 ? -48.376 40.454 79.703 1.00 53.50 184 PRO A CA 1
ATOM 1487 C C . PRO A 1 184 ? -47.012 41.048 79.319 1.00 53.50 184 PRO A C 1
ATOM 1489 O O . PRO A 1 184 ? -46.253 41.481 80.186 1.00 53.50 184 PRO A O 1
ATOM 1492 N N . GLU A 1 185 ? -46.709 41.061 78.021 1.00 45.47 185 GLU A N 1
ATOM 1493 C CA . GLU A 1 185 ? -45.515 41.692 77.456 1.00 45.47 185 GLU A CA 1
ATOM 1494 C C . GLU A 1 185 ? -45.764 43.193 77.252 1.00 45.47 185 GLU A C 1
ATOM 1496 O O . GLU A 1 185 ? -46.770 43.603 76.675 1.00 45.47 185 GLU A O 1
ATOM 1501 N N . SER A 1 186 ? -44.865 44.003 77.806 1.00 42.50 186 SER A N 1
ATOM 1502 C CA . SER A 1 186 ? -44.887 45.463 77.786 1.00 42.50 186 SER A CA 1
ATOM 1503 C C . SER A 1 186 ? -44.459 46.018 76.426 1.00 42.50 186 SER A C 1
ATOM 1505 O O . SER A 1 186 ? -43.384 45.700 75.925 1.00 42.50 186 SER A O 1
ATOM 1507 N N . GLU A 1 187 ? -45.283 46.904 75.885 1.00 48.09 187 GLU A N 1
ATOM 1508 C CA . GLU A 1 187 ? -45.051 47.739 74.708 1.00 48.09 187 GLU A CA 1
ATOM 1509 C C . GLU A 1 187 ? -43.853 48.698 74.878 1.00 48.09 187 GLU A C 1
ATOM 1511 O O . GLU A 1 187 ? -43.864 49.599 75.715 1.00 48.09 187 GLU A O 1
ATOM 1516 N N . SER A 1 188 ? -42.798 48.517 74.074 1.00 45.47 188 SER A N 1
ATOM 1517 C CA . SER A 1 188 ? -41.682 49.466 73.980 1.00 45.47 188 SER A CA 1
ATOM 1518 C C . SER A 1 188 ? -41.913 50.463 72.839 1.00 45.47 188 SER A C 1
ATOM 1520 O O . SER A 1 188 ? -41.871 50.090 71.663 1.00 45.47 188 SER A O 1
ATOM 1522 N N . GLY A 1 189 ? -42.138 51.728 73.212 1.00 47.19 189 GLY A N 1
ATOM 1523 C CA . GLY A 1 189 ? -42.104 52.906 72.339 1.00 47.19 189 GLY A CA 1
ATOM 1524 C C . GLY A 1 189 ? -40.752 53.058 71.628 1.00 47.19 189 GLY A C 1
ATOM 1525 O O . GLY A 1 189 ? -39.722 52.605 72.111 1.00 47.19 189 GLY A O 1
ATOM 1526 N N . PHE A 1 190 ? -40.770 53.494 70.372 1.00 41.59 190 PHE A N 1
ATOM 1527 C CA . PHE A 1 190 ? -40.598 54.898 69.977 1.00 41.59 190 PHE A CA 1
ATOM 1528 C C . PHE A 1 190 ? -39.170 55.407 70.206 1.00 41.59 190 PHE A C 1
ATOM 1530 O O . PHE A 1 190 ? -38.871 55.919 71.272 1.00 41.59 190 PHE A O 1
ATOM 1537 N N . GLU A 1 191 ? -38.331 55.324 69.167 1.00 45.00 191 GLU A N 1
ATOM 1538 C CA . GLU A 1 191 ? -37.378 56.386 68.815 1.00 45.00 191 GLU A CA 1
ATOM 1539 C C . GLU A 1 191 ? -36.731 56.121 67.443 1.00 45.00 191 GLU A C 1
ATOM 1541 O O . GLU A 1 191 ? -35.932 55.206 67.270 1.00 45.00 191 GLU A O 1
ATOM 1546 N N . SER A 1 192 ? -37.053 56.965 66.460 1.00 40.50 192 SER A N 1
ATOM 1547 C CA . SER A 1 192 ? -36.074 57.419 65.467 1.00 40.50 192 SER A CA 1
ATOM 1548 C C . SER A 1 192 ? -36.505 58.795 64.952 1.00 40.50 192 SER A C 1
ATOM 1550 O O . SER A 1 192 ? -37.319 58.914 64.036 1.00 40.50 192 SER A O 1
ATOM 1552 N N . GLY A 1 193 ? -35.984 59.842 65.587 1.00 41.88 193 GLY A N 1
ATOM 1553 C CA . GLY A 1 193 ? -35.853 61.166 64.988 1.00 41.88 193 GLY A CA 1
ATOM 1554 C C . GLY A 1 193 ? -34.422 61.348 64.479 1.00 41.88 193 GLY A C 1
ATOM 1555 O O . GLY A 1 193 ? -33.498 60.868 65.132 1.00 41.88 193 GLY A O 1
ATOM 1556 N N . SER A 1 194 ? -34.277 62.010 63.323 1.00 41.03 194 SER A N 1
ATOM 1557 C CA . SER A 1 194 ? -33.071 62.640 62.729 1.00 41.03 194 SER A CA 1
ATOM 1558 C C . SER A 1 194 ? -33.066 62.360 61.220 1.00 41.03 194 SER A C 1
ATOM 1560 O O . SER A 1 194 ? -33.186 61.208 60.822 1.00 41.03 194 SER A O 1
ATOM 1562 N N . HIS A 1 195 ? -32.919 63.297 60.291 1.00 42.72 195 HIS A N 1
ATOM 1563 C CA . HIS A 1 195 ? -32.879 64.757 60.289 1.00 42.72 195 HIS A CA 1
ATOM 1564 C C . HIS A 1 195 ? -33.131 65.133 58.814 1.00 42.72 195 HIS A C 1
ATOM 1566 O O . HIS A 1 195 ? -32.570 64.496 57.919 1.00 42.72 195 HIS A O 1
ATOM 1572 N N . GLY A 1 196 ? -33.967 66.138 58.573 1.00 36.12 196 GLY A N 1
ATOM 1573 C CA . GLY A 1 196 ? -34.023 66.914 57.334 1.00 36.12 196 GLY A CA 1
ATOM 1574 C C . GLY A 1 196 ? -33.751 68.367 57.683 1.00 36.12 196 GLY A C 1
ATOM 1575 O O . GLY A 1 196 ? -34.066 68.736 58.840 1.00 36.12 196 GLY A O 1
#

Foldseek 3Di:
DDCPQAPEPQKDFPDDKDFDWDWDCVDVVDIDTDKDFAPFWDKDADVVQVPDPDDFVVQLVFKWKFWFDPDDPRRYTPDIGGDPGTRIDTHRIGTIITMIGGDPPPPVVVVVVVVVVVVVVVCVVVVVVVVVVCVVVVVVVVVVVVVVVVVVVVVVVVVVVPPQPWDDDPPDTDHDDDDDDDDDDDDDDDDDDDDD

Secondary structure (DSSP, 8-state):
--TTT-B-TTEEE-S--EEE--EE-SSTT--EE---EEEEEEEEE-HHHHS--S-HHHHHHH-EEEEE-S-SSS-BEEEEEE-SSTTEEEEEESEEEEEEEE-THHHHHHHHHHHHHHHHHHHHHHHHHHHHHHHHHHHHHHHHHHHHHHHHHHHHHHTTTT---EEEETTEEEE-----PPPPPP----------

Sequence (196 aa):
WSNHWYIVPGYRLITSVLGFRVLDVSDQDNVKEISLRMNHPVEISFTDLRNDSDPGEKMLSRVRCVSFKAYPEDKEATYISRMVLPGMCYGSSHGDYSVIEPLENDKKKVEFWRTWWWLWMVRFVLGLGVLGFLGIVGTMGIKVLRAKKIQVMMEREANDGEVFESRWVGVSKMPSAAVTRTLPESESGFESGSHG

Radius of gyration: 49.06 Å; chains: 1; bounding box: 82×85×134 Å

Organism: Noccaea caerulescens (NCBI:txid107243)